Protein AF-A0A7W1SMH4-F1 (afdb_monomer)

Sequence (285 aa):
MFSKISRYRNIPDVAVRDAKGRVLASKSLRLLPEVAGTFLHRVEEVDRLDHLAFKYYEQPRDWWRIADANPDYLSPQALLGHEPRSTLLLPLVWDGSMPPWSELEGATPPWSELLEALRRALGVEGALLGPPEQPEASVEVVQGRPLFTLLPTLRGELDDSVRTQEVMPALGGALAAEGVSFTIPVRAGEVRRKEVRPEKVDAVTWRITALETRRIYTFRHFPGEALLQVYESAFRYHWILKVIYNTQMTSAAALQVQIQERGFATRQPTEVRRIGKPVVMPPRT

Solvent-accessible surface area (backbone atoms only — not comparable to full-atom values): 16744 Å² total; per-residue (Å²): 135,72,52,98,86,37,93,62,53,88,50,56,76,40,79,45,71,47,100,84,70,48,75,42,83,41,69,53,87,81,80,77,63,91,51,74,58,70,49,73,45,65,35,47,90,86,60,44,60,42,58,51,17,28,75,70,63,76,33,43,85,50,28,61,52,42,41,46,35,38,71,93,45,94,45,70,47,54,70,55,38,66,44,55,66,41,39,37,41,31,41,35,42,41,63,70,79,69,60,96,85,56,84,53,92,82,66,66,78,68,53,67,60,52,40,52,51,46,51,69,36,74,40,37,80,38,59,42,77,27,57,97,88,39,82,65,66,51,78,43,80,44,77,52,64,75,73,54,73,46,63,50,73,57,55,75,64,56,65,87,90,45,58,59,46,70,68,43,71,69,56,47,51,57,37,39,75,74,71,50,73,70,75,55,86,45,75,94,90,48,83,56,77,59,80,55,47,42,33,54,76,56,98,46,33,35,34,34,69,37,79,89,80,68,40,28,41,35,38,38,54,42,89,90,72,58,39,32,37,33,20,50,24,40,55,30,38,37,43,38,36,38,37,32,31,27,61,85,65,38,50,73,66,61,52,50,50,60,44,39,78,71,71,37,46,68,54,85,66,47,72,62,61,42,56,65,42,73,44,42,35,52,69,84,125

Foldseek 3Di:
DDDPPDPQPPFDWDFDQDPVRDTDTDTDDDDQDAFDFPDWDFAAQPDDLLVVCCVAQVGSNCSVLLVSNCVVDPDSCQLNLNALKWKKKWKWKDFPPDDPPPPDPPDDDVVVVLQVVQVPDWFWPGKDWADPVPPFWDKDKAFDDFLDKDALVCVVQDDPVDQWDFRDPVNQVVCVVSVNHQWDDDPPDDGDRPGFIWGDPDNFWTWTQRSVVRWIWIWGQDPVPSITTITTITIMTIIIMMIIGRNVTDDPVRSQVSCVVSVIDIDDMDMDTSRRPIGGDGHND

Mean predicted aligned error: 11.87 Å

Nearest PDB structures (foldseek):
  6y8j-assembly1_A-3  TM=2.431E-01  e=7.410E-01  Acinetobacter baumannii
  6zgp-assembly1_C  TM=2.549E-01  e=9.259E-01  Acinetobacter baumannii
  7szf-assembly1_C-3  TM=2.255E-01  e=2.019E+00  Microseira wollei

pLDDT: mean 82.14, std 12.3, range [39.53, 96.31]

Structure (mmCIF, N/CA/C/O backbone):
data_AF-A0A7W1SMH4-F1
#
_entry.id   AF-A0A7W1SMH4-F1
#
loop_
_atom_site.group_PDB
_atom_site.id
_atom_site.type_symbol
_atom_site.label_atom_id
_atom_site.label_alt_id
_atom_site.label_comp_id
_atom_site.label_asym_id
_atom_site.label_entity_id
_atom_site.label_seq_id
_atom_site.pdbx_PDB_ins_code
_atom_site.Cartn_x
_atom_site.Cartn_y
_atom_site.Cartn_z
_atom_site.occupancy
_atom_site.B_iso_or_equiv
_atom_site.auth_seq_id
_atom_site.auth_comp_id
_atom_site.auth_asym_id
_atom_site.auth_atom_id
_atom_site.pdbx_PDB_model_num
ATOM 1 N N . MET A 1 1 ? -18.906 -1.252 45.630 1.00 78.19 1 MET A N 1
ATOM 2 C CA . MET A 1 1 ? -20.266 -1.386 45.057 1.00 78.19 1 MET A CA 1
ATOM 3 C C . MET A 1 1 ? -20.305 -0.635 43.728 1.00 78.19 1 MET A C 1
ATOM 5 O O . MET A 1 1 ? -19.743 0.452 43.667 1.00 78.19 1 MET A O 1
ATOM 9 N N . PHE A 1 2 ? -20.877 -1.207 42.664 1.00 84.62 2 PHE A N 1
ATOM 10 C CA . PHE A 1 2 ? -20.935 -0.555 41.345 1.00 84.62 2 PHE A CA 1
ATOM 11 C C . PHE A 1 2 ? -22.015 0.537 41.292 1.00 84.62 2 PHE A C 1
ATOM 13 O O . PHE A 1 2 ? -23.035 0.438 41.972 1.00 84.62 2 PHE A O 1
ATOM 20 N N . SER A 1 3 ? -21.804 1.576 40.476 1.00 86.62 3 SER A N 1
ATOM 21 C CA . SER A 1 3 ? -22.788 2.650 40.289 1.00 86.62 3 SER A CA 1
ATOM 22 C C . SER A 1 3 ? -24.050 2.156 39.572 1.00 86.62 3 SER A C 1
ATOM 24 O O . SER A 1 3 ? -24.036 1.133 38.883 1.00 86.62 3 SER A O 1
ATOM 26 N N . LYS A 1 4 ? -25.149 2.919 39.685 1.00 86.25 4 LYS A N 1
ATOM 27 C CA . LYS A 1 4 ? -26.437 2.578 39.055 1.00 86.25 4 LYS A CA 1
ATOM 28 C C . LYS A 1 4 ? -26.353 2.392 37.532 1.00 86.25 4 LYS A C 1
ATOM 30 O O . LYS A 1 4 ? -27.119 1.601 36.992 1.00 86.25 4 LYS A O 1
ATOM 35 N N . ILE A 1 5 ? -25.420 3.093 36.898 1.00 85.56 5 ILE A N 1
ATOM 36 C CA . ILE A 1 5 ? -25.166 3.127 35.450 1.00 85.56 5 ILE A CA 1
ATOM 37 C C . ILE A 1 5 ? -24.037 2.176 35.019 1.00 85.56 5 ILE A C 1
ATOM 39 O O . ILE A 1 5 ? -23.643 2.148 33.860 1.00 85.56 5 ILE A O 1
ATOM 43 N N . SER A 1 6 ? -23.440 1.434 35.954 1.00 87.81 6 SER A N 1
ATOM 44 C CA . SER A 1 6 ? -22.313 0.565 35.635 1.00 87.81 6 SER A CA 1
ATOM 45 C C . SER A 1 6 ? -22.763 -0.661 34.852 1.00 87.81 6 SER A C 1
ATOM 47 O O . SER A 1 6 ? -23.667 -1.384 35.274 1.00 87.81 6 SER A O 1
ATOM 49 N N . ARG A 1 7 ? -22.011 -0.993 33.802 1.00 88.69 7 ARG A N 1
ATOM 50 C CA . ARG A 1 7 ? -22.163 -2.244 33.050 1.00 88.69 7 ARG A CA 1
ATOM 51 C C . ARG A 1 7 ? -22.037 -3.519 33.907 1.00 88.69 7 ARG A C 1
ATOM 53 O O . ARG A 1 7 ? -22.489 -4.580 33.493 1.00 88.69 7 ARG A O 1
ATOM 60 N N . TYR A 1 8 ? -21.433 -3.439 35.095 1.00 90.56 8 TYR A N 1
ATOM 61 C CA . TYR A 1 8 ? -21.252 -4.577 36.009 1.00 90.56 8 TYR A CA 1
ATOM 62 C C . TYR A 1 8 ? -22.308 -4.658 37.115 1.00 90.56 8 TYR A C 1
ATOM 64 O O . TYR A 1 8 ? -22.252 -5.558 37.953 1.00 90.56 8 TYR A O 1
ATOM 72 N N . ARG A 1 9 ? -23.268 -3.726 37.151 1.00 89.31 9 ARG A N 1
ATOM 73 C CA . ARG A 1 9 ? -24.235 -3.621 38.249 1.00 89.31 9 ARG A CA 1
ATOM 74 C C . ARG A 1 9 ? -25.053 -4.896 38.447 1.00 89.31 9 ARG A C 1
ATOM 76 O O . ARG A 1 9 ? -25.193 -5.342 39.579 1.00 89.31 9 ARG A O 1
ATOM 83 N N . ASN A 1 10 ? -25.559 -5.464 37.355 1.00 88.56 10 ASN A N 1
ATOM 84 C CA . ASN A 1 10 ? -26.456 -6.623 37.379 1.00 88.56 10 ASN A CA 1
ATOM 85 C C . ASN A 1 10 ? -25.710 -7.955 37.208 1.00 88.56 10 ASN A C 1
ATOM 87 O O . ASN A 1 10 ? -26.335 -8.982 36.970 1.00 88.56 10 ASN A O 1
ATOM 91 N N . ILE A 1 11 ? -24.376 -7.945 37.289 1.00 92.38 11 ILE A N 1
ATOM 92 C CA . ILE A 1 11 ? -23.576 -9.157 37.121 1.00 92.38 11 ILE A CA 1
ATOM 93 C C . ILE A 1 11 ? -23.448 -9.867 38.474 1.00 92.38 11 ILE A C 1
ATOM 95 O O . ILE A 1 11 ? -23.091 -9.203 39.456 1.00 92.38 11 ILE A O 1
ATOM 99 N N . PRO A 1 12 ? -23.718 -11.185 38.549 1.00 91.25 12 PRO A N 1
ATOM 100 C CA . PRO A 1 12 ? -23.613 -11.938 39.793 1.00 91.25 12 PRO A CA 1
ATOM 101 C C . PRO A 1 12 ? -22.197 -11.906 40.370 1.00 91.25 12 PRO A C 1
ATOM 103 O O . PRO A 1 12 ? -21.209 -12.006 39.631 1.00 91.25 12 PRO A O 1
ATOM 106 N N . ASP A 1 13 ? -22.110 -11.783 41.693 1.00 92.19 13 ASP A N 1
ATOM 107 C CA . ASP A 1 13 ? -20.866 -11.991 42.432 1.00 92.19 13 ASP A CA 1
ATOM 108 C C . ASP A 1 13 ? -20.562 -13.492 42.535 1.00 92.19 13 ASP A C 1
ATOM 110 O O . ASP A 1 13 ? -21.459 -14.312 42.720 1.00 92.19 13 ASP A O 1
ATOM 114 N N . VAL A 1 14 ? -19.286 -13.846 42.419 1.00 93.81 14 VAL A N 1
ATOM 115 C CA . VAL A 1 14 ? -18.760 -15.206 42.544 1.00 93.81 14 VAL A CA 1
ATOM 116 C C . VAL A 1 14 ? -17.647 -15.189 43.576 1.00 93.81 14 VAL A C 1
ATOM 118 O O . VAL A 1 14 ? -16.754 -14.341 43.542 1.00 93.81 14 VAL A O 1
ATOM 121 N N . ALA A 1 15 ? -17.698 -16.143 44.497 1.00 92.62 15 ALA A N 1
ATOM 122 C CA . ALA A 1 15 ? -16.651 -16.374 45.474 1.00 92.62 15 ALA A CA 1
ATOM 123 C C . ALA A 1 15 ? -15.645 -17.381 44.903 1.00 92.62 15 ALA A C 1
ATOM 125 O O . ALA A 1 15 ? -15.972 -18.554 44.728 1.00 92.62 15 ALA A O 1
ATOM 126 N N . VAL A 1 16 ? -14.425 -16.931 44.609 1.00 90.44 16 VAL A N 1
ATOM 127 C CA . VAL A 1 16 ? -13.352 -17.789 44.085 1.00 90.44 16 VAL A CA 1
ATOM 128 C C . VAL A 1 16 ? -12.313 -18.006 45.179 1.00 90.44 16 VAL A C 1
ATOM 130 O O . VAL A 1 16 ? -11.869 -17.047 45.814 1.00 90.44 16 VAL A O 1
ATOM 133 N N . ARG A 1 17 ? -11.923 -19.264 45.419 1.00 94.12 17 ARG A N 1
ATOM 134 C CA . ARG A 1 17 ? -10.783 -19.579 46.292 1.00 94.12 17 ARG A CA 1
ATOM 135 C C . ARG A 1 17 ? -9.483 -19.402 45.521 1.00 94.12 17 ARG A C 1
ATOM 137 O O . ARG A 1 17 ? -9.330 -19.961 44.440 1.00 94.12 17 ARG A O 1
ATOM 144 N N . ASP A 1 18 ? -8.551 -18.646 46.087 1.00 89.50 18 ASP A N 1
ATOM 145 C CA . ASP A 1 18 ? -7.191 -18.564 45.564 1.00 89.50 18 ASP A CA 1
ATOM 146 C C . ASP A 1 18 ? -6.355 -19.797 45.958 1.00 89.50 18 ASP A C 1
ATOM 148 O O . ASP A 1 18 ? -6.757 -20.617 46.787 1.00 89.50 18 ASP A O 1
ATOM 152 N N . ALA A 1 19 ? -5.148 -19.909 45.397 1.00 90.81 19 ALA A N 1
ATOM 153 C CA . ALA A 1 19 ? -4.214 -20.996 45.704 1.00 90.81 19 ALA A CA 1
ATOM 154 C C . ALA A 1 19 ? -3.758 -21.042 47.181 1.00 90.81 19 ALA A C 1
ATOM 156 O O . ALA A 1 19 ? -3.184 -22.035 47.616 1.00 90.81 19 ALA A O 1
ATOM 157 N N . LYS A 1 20 ? -4.005 -19.980 47.960 1.00 93.88 20 LYS A N 1
ATOM 158 C CA . LYS A 1 20 ? -3.697 -19.873 49.395 1.00 93.88 20 LYS A CA 1
ATOM 159 C C . LYS A 1 20 ? -4.936 -20.112 50.273 1.00 93.88 20 LYS A C 1
ATOM 161 O O . LYS A 1 20 ? -4.882 -19.881 51.478 1.00 93.88 20 LYS A O 1
ATOM 166 N N . GLY A 1 21 ? -6.056 -20.549 49.688 1.00 92.81 21 GLY A N 1
ATOM 167 C CA . GLY A 1 21 ? -7.307 -20.838 50.388 1.00 92.81 21 GLY A CA 1
ATOM 168 C C . GLY A 1 21 ? -8.144 -19.611 50.767 1.00 92.81 21 GLY A C 1
ATOM 169 O O . GLY A 1 21 ? -9.185 -19.778 51.407 1.00 92.81 21 GLY A O 1
ATOM 170 N N . ARG A 1 22 ? -7.745 -18.395 50.369 1.00 93.19 22 ARG A N 1
ATOM 171 C CA . ARG A 1 22 ? -8.513 -17.164 50.613 1.00 93.19 22 ARG A CA 1
ATOM 172 C C . ARG A 1 22 ? -9.698 -17.100 49.658 1.00 93.19 22 ARG A C 1
ATOM 174 O O . ARG A 1 22 ? -9.554 -17.384 48.473 1.00 93.19 22 ARG A O 1
ATOM 181 N N . VAL A 1 23 ? -10.858 -16.691 50.163 1.00 93.94 23 VAL A N 1
ATOM 182 C CA . VAL A 1 23 ? -12.057 -16.471 49.346 1.00 93.94 23 VAL A CA 1
ATOM 183 C C . VAL A 1 23 ? -12.086 -15.013 48.899 1.00 93.94 23 VAL A C 1
ATOM 185 O O . VAL A 1 23 ? -12.148 -14.111 49.731 1.00 93.94 23 VAL A O 1
ATOM 188 N N . LEU A 1 24 ? -12.034 -14.783 47.589 1.00 91.50 24 LEU A N 1
ATOM 189 C CA . LEU A 1 24 ? -12.136 -13.458 46.985 1.00 91.50 24 LEU A CA 1
ATOM 190 C C . LEU A 1 24 ? -13.495 -13.316 46.300 1.00 91.50 24 LEU A C 1
ATOM 192 O O . LEU A 1 24 ? -13.882 -14.158 45.488 1.00 91.50 24 LEU A O 1
ATOM 196 N N . ALA A 1 25 ? -14.214 -12.241 46.622 1.00 89.25 25 ALA A N 1
ATOM 197 C CA . ALA A 1 25 ? -15.413 -11.857 45.891 1.00 89.25 25 ALA A CA 1
ATOM 198 C C . ALA A 1 25 ? -15.003 -11.206 44.563 1.00 89.25 25 ALA A C 1
ATOM 200 O O . ALA A 1 25 ? -14.294 -10.199 44.550 1.00 89.25 25 ALA A O 1
ATOM 201 N N . SER A 1 26 ? -15.448 -11.786 43.454 1.00 88.94 26 SER A N 1
ATOM 202 C CA . SER A 1 26 ? -15.256 -11.266 42.100 1.00 88.94 26 SER A CA 1
ATOM 203 C C . SER A 1 26 ? -16.594 -11.205 41.366 1.00 88.94 26 SER A C 1
ATOM 205 O O . SER A 1 26 ? -17.585 -11.763 41.827 1.00 88.94 26 SER A O 1
ATOM 207 N N . LYS A 1 27 ? -16.647 -10.541 40.212 1.00 89.38 27 LYS A N 1
ATOM 208 C CA . LYS A 1 27 ? -17.813 -10.592 39.320 1.00 89.38 27 LYS A CA 1
ATOM 209 C C . LYS A 1 27 ? -17.671 -11.739 38.327 1.00 89.38 27 LYS A C 1
ATOM 211 O O . LYS A 1 27 ? -16.569 -12.037 37.872 1.00 89.38 27 LYS A O 1
ATOM 216 N N . SER A 1 28 ? -18.801 -12.341 37.963 1.00 90.81 28 SER A N 1
ATOM 217 C CA . SER A 1 28 ? -18.870 -13.284 36.841 1.00 90.81 28 SER A CA 1
ATOM 218 C C . SER A 1 28 ? -18.416 -12.632 35.529 1.00 90.81 28 SER A C 1
ATOM 220 O O . SER A 1 28 ? -18.469 -11.407 35.378 1.00 90.81 28 SER A O 1
ATOM 222 N N . LEU A 1 29 ? -18.016 -13.451 34.553 1.00 88.75 29 LEU A N 1
ATOM 223 C CA . LEU A 1 29 ? -17.760 -12.973 33.195 1.00 88.75 29 LEU A CA 1
ATOM 224 C C . LEU A 1 29 ? -19.049 -12.381 32.600 1.00 88.75 29 LEU A C 1
ATOM 226 O O . LEU A 1 29 ? -20.114 -12.995 32.663 1.00 88.75 29 LEU A O 1
ATOM 230 N N . ARG A 1 30 ? -18.951 -11.182 32.020 1.00 88.25 30 ARG A N 1
ATOM 231 C CA . ARG A 1 30 ? -20.048 -10.554 31.273 1.00 88.25 30 ARG A CA 1
ATOM 232 C C . ARG A 1 30 ? -20.095 -11.154 29.872 1.00 88.25 30 ARG A C 1
ATOM 234 O O . ARG A 1 30 ? -19.124 -11.013 29.137 1.00 88.25 30 ARG A O 1
ATOM 241 N N . LEU A 1 31 ? -21.222 -11.745 29.492 1.00 86.75 31 LEU A N 1
ATOM 242 C CA . LEU A 1 31 ? -21.495 -12.053 28.088 1.00 86.75 31 LEU A CA 1
ATOM 243 C C . LEU A 1 31 ? -21.884 -10.762 27.358 1.00 86.75 31 LEU A C 1
ATOM 245 O O . LEU A 1 31 ? -22.613 -9.933 27.913 1.00 86.75 31 LEU A O 1
ATOM 249 N N . LEU A 1 32 ? -21.362 -10.573 26.147 1.00 85.19 32 LEU A N 1
ATOM 250 C CA . LEU A 1 32 ? -21.715 -9.424 25.317 1.00 85.19 32 LEU A CA 1
ATOM 251 C C . LEU A 1 32 ? -23.159 -9.594 24.824 1.00 85.19 32 LEU A C 1
ATOM 253 O O . LEU A 1 32 ? -23.493 -10.666 24.319 1.00 85.19 32 LEU A O 1
ATOM 257 N N . PRO A 1 33 ? -24.031 -8.589 25.003 1.00 82.62 33 PRO A N 1
ATOM 258 C CA . PRO A 1 33 ? -25.380 -8.650 24.461 1.00 82.62 33 PRO A CA 1
ATOM 259 C C . PRO A 1 33 ? -25.342 -8.525 22.934 1.00 82.62 33 PRO A C 1
ATOM 261 O O . PRO A 1 33 ? -24.524 -7.782 22.396 1.00 82.62 33 PRO A O 1
ATOM 264 N N . GLU A 1 34 ? -26.268 -9.182 22.236 1.00 81.06 34 GLU A N 1
ATOM 265 C CA . GLU A 1 34 ? -26.556 -8.825 20.846 1.00 81.06 34 GLU A CA 1
ATOM 266 C C . GLU A 1 34 ? -27.279 -7.479 20.838 1.00 81.06 34 GLU A C 1
ATOM 268 O O . GLU A 1 34 ? -28.378 -7.343 21.383 1.00 81.06 34 GLU A O 1
ATOM 273 N N . VAL A 1 35 ? -26.646 -6.458 20.262 1.00 80.62 35 VAL A N 1
ATOM 274 C CA . VAL A 1 35 ? -27.228 -5.119 20.184 1.00 80.62 35 VAL A CA 1
ATOM 275 C C . VAL A 1 35 ? -27.492 -4.773 18.729 1.00 80.62 35 VAL A C 1
ATOM 277 O O . VAL A 1 35 ? -26.562 -4.592 17.946 1.00 80.62 35 VAL A O 1
ATOM 280 N N . ALA A 1 36 ? -28.769 -4.646 18.369 1.00 74.25 36 ALA A N 1
ATOM 281 C CA . ALA A 1 36 ? -29.156 -4.114 17.072 1.00 74.25 36 ALA A CA 1
ATOM 282 C C . ALA A 1 36 ? -28.745 -2.635 16.982 1.00 74.25 36 ALA A C 1
ATOM 284 O O . ALA A 1 36 ? -29.193 -1.792 17.766 1.00 74.25 36 ALA A O 1
ATOM 285 N N . GLY A 1 37 ? -27.871 -2.324 16.028 1.00 74.00 37 GLY A N 1
ATOM 286 C CA . GLY A 1 37 ? -27.487 -0.956 15.710 1.00 74.00 37 GLY A CA 1
ATOM 287 C C . GLY A 1 37 ? -28.669 -0.116 15.249 1.00 74.00 37 GLY A C 1
ATOM 288 O O . GLY A 1 37 ? -29.497 -0.584 14.475 1.00 74.00 37 GLY A O 1
ATOM 289 N N . THR A 1 38 ? -28.740 1.136 15.697 1.00 78.69 38 THR A N 1
ATOM 290 C CA . THR A 1 38 ? -29.775 2.082 15.251 1.00 78.69 38 THR A CA 1
ATOM 291 C C . THR A 1 38 ? -29.298 2.907 14.061 1.00 78.69 38 THR A C 1
ATOM 293 O O . THR A 1 38 ? -30.071 3.169 13.146 1.00 78.69 38 THR A O 1
ATOM 296 N N . PHE A 1 39 ? -28.023 3.305 14.055 1.00 89.94 39 PHE A N 1
ATOM 297 C CA . PHE A 1 39 ? -27.395 4.030 12.949 1.00 89.94 39 PHE A CA 1
ATOM 298 C C . PHE A 1 39 ? -25.870 3.838 12.958 1.00 89.94 39 PHE A C 1
ATOM 300 O O . PHE A 1 39 ? -25.308 3.257 13.890 1.00 89.94 39 PHE A O 1
ATOM 307 N N . LEU A 1 40 ? -25.197 4.322 11.911 1.00 92.38 40 LEU A N 1
ATOM 308 C CA . LEU A 1 40 ? -23.743 4.253 11.761 1.00 92.38 40 LEU A CA 1
ATOM 309 C C . LEU A 1 40 ? -23.118 5.636 11.976 1.00 92.38 40 LEU A C 1
ATOM 311 O O . LEU A 1 40 ? -23.503 6.599 11.314 1.00 92.38 40 LEU A O 1
ATOM 315 N N . HIS A 1 41 ? -22.129 5.727 12.865 1.00 92.62 41 HIS A N 1
ATOM 316 C CA . HIS A 1 41 ? -21.268 6.904 13.013 1.00 92.62 41 HIS A CA 1
ATOM 317 C C . HIS A 1 41 ? -19.971 6.689 12.236 1.00 92.62 41 HIS A C 1
ATOM 319 O O . HIS A 1 41 ? -19.348 5.635 12.354 1.00 92.62 41 HIS A O 1
ATOM 325 N N . ARG A 1 42 ? -19.548 7.673 11.441 1.00 92.25 42 ARG A N 1
ATOM 326 C CA . ARG A 1 42 ? -18.258 7.629 10.744 1.00 92.25 42 ARG A CA 1
ATOM 327 C C . ARG A 1 42 ? -17.179 8.190 11.667 1.00 92.25 42 ARG A C 1
ATOM 329 O O . ARG A 1 42 ? -17.267 9.346 12.050 1.00 92.25 42 ARG A O 1
ATOM 336 N N . VAL A 1 43 ? -16.176 7.372 11.984 1.00 90.06 43 VAL A N 1
ATOM 337 C CA . VAL A 1 43 ? -15.087 7.752 12.898 1.00 90.06 43 VAL A CA 1
ATOM 338 C C . VAL A 1 43 ? -14.236 8.866 12.295 1.00 90.06 43 VAL A C 1
ATOM 340 O O . VAL A 1 43 ? -13.758 8.738 11.168 1.00 90.06 43 VAL A O 1
ATOM 343 N N . GLU A 1 44 ? -14.005 9.922 13.058 1.00 87.31 44 GLU A N 1
ATOM 344 C CA . GLU A 1 44 ? -13.122 11.041 12.733 1.00 87.31 44 GLU A CA 1
ATOM 345 C C . GLU A 1 44 ? -11.834 10.991 13.567 1.00 87.31 44 GLU A C 1
ATOM 347 O O . GLU A 1 44 ? -11.757 10.307 14.584 1.00 87.31 44 GLU A O 1
ATOM 352 N N . GLU A 1 45 ? -10.793 11.715 13.146 1.00 79.62 45 GLU A N 1
ATOM 353 C CA . GLU A 1 45 ? -9.483 11.696 13.821 1.00 79.62 45 GLU A CA 1
ATOM 354 C C . GLU A 1 45 ? -9.536 12.217 15.267 1.00 79.62 45 GLU A C 1
ATOM 356 O O . GLU A 1 45 ? -8.778 11.770 16.125 1.00 79.62 45 GLU A O 1
ATOM 361 N N . VAL A 1 46 ? -10.452 13.148 15.539 1.00 85.88 46 VAL A N 1
ATOM 362 C CA . VAL A 1 46 ? -10.642 13.771 16.857 1.00 85.88 46 VAL A CA 1
ATOM 363 C C . VAL A 1 46 ? -11.651 13.026 17.734 1.00 85.88 46 VAL A C 1
ATOM 365 O O . VAL A 1 46 ? -11.940 13.467 18.853 1.00 85.88 46 VAL A O 1
ATOM 368 N N . ASP A 1 47 ? -12.204 11.913 17.246 1.00 91.19 47 ASP A N 1
ATOM 369 C CA . ASP A 1 47 ? -13.200 11.166 17.995 1.00 91.19 47 ASP A CA 1
ATOM 370 C C . ASP A 1 47 ? -12.583 10.492 19.213 1.00 91.19 47 ASP A C 1
ATOM 372 O O . ASP A 1 47 ? -11.562 9.810 19.164 1.00 91.19 47 ASP A O 1
ATOM 376 N N . ARG A 1 48 ? -13.286 10.626 20.333 1.00 92.62 48 ARG A N 1
ATOM 377 C CA . ARG A 1 48 ? -13.026 9.851 21.538 1.00 92.62 48 ARG A CA 1
ATOM 378 C C . ARG A 1 48 ? -14.309 9.175 21.973 1.00 92.62 48 ARG A C 1
ATOM 380 O O . ARG A 1 48 ? -15.392 9.741 21.865 1.00 92.62 48 ARG A O 1
ATOM 387 N N . LEU A 1 49 ? -14.195 7.961 22.495 1.00 93.62 49 LEU A N 1
ATOM 388 C CA . LEU A 1 49 ? -15.351 7.147 22.863 1.00 93.62 49 LEU A CA 1
ATOM 389 C C . LEU A 1 49 ? -16.220 7.790 23.955 1.00 93.62 49 LEU A C 1
ATOM 391 O O . LEU A 1 49 ? -17.441 7.674 23.909 1.00 93.62 49 LEU A O 1
ATOM 395 N N . ASP A 1 50 ? -15.607 8.492 24.907 1.00 94.94 50 ASP A N 1
ATOM 396 C CA . ASP A 1 50 ? -16.296 9.285 25.930 1.00 94.94 50 ASP A CA 1
ATOM 397 C C . ASP A 1 50 ? -17.042 10.484 25.322 1.00 94.94 50 ASP A C 1
ATOM 399 O O . ASP A 1 50 ? -18.190 10.738 25.685 1.00 94.94 50 ASP A O 1
ATOM 403 N N . HIS A 1 51 ? -16.437 11.180 24.356 1.00 95.88 51 HIS A N 1
ATOM 404 C CA . HIS A 1 51 ? -17.089 12.269 23.621 1.00 95.88 51 HIS A CA 1
ATOM 405 C C . HIS A 1 51 ? -18.251 11.771 22.761 1.00 95.88 51 HIS A C 1
ATOM 407 O O . HIS A 1 51 ? -19.319 12.375 22.777 1.00 95.88 51 HIS A O 1
ATOM 413 N N . LEU A 1 52 ? -18.081 10.650 22.055 1.00 94.88 52 LEU A N 1
ATOM 414 C CA . LEU A 1 52 ? -19.153 10.028 21.280 1.00 94.88 52 LEU A CA 1
ATOM 415 C C . LEU A 1 52 ? -20.298 9.585 22.194 1.00 94.88 52 LEU A C 1
ATOM 417 O O . LEU A 1 52 ? -21.461 9.864 21.914 1.00 94.88 52 LEU A O 1
ATOM 421 N N . ALA A 1 53 ? -19.987 8.959 23.328 1.00 95.31 53 ALA A N 1
ATOM 422 C CA . ALA A 1 53 ? -20.999 8.576 24.303 1.00 95.31 53 ALA A CA 1
ATOM 423 C C . ALA A 1 53 ? -21.745 9.788 24.873 1.00 95.31 53 ALA A C 1
ATOM 425 O O . ALA A 1 53 ? -22.963 9.747 25.019 1.00 95.31 53 ALA A O 1
ATOM 426 N N . PHE A 1 54 ? -21.047 10.892 25.142 1.00 96.31 54 PHE A N 1
ATOM 427 C CA . PHE A 1 54 ? -21.700 12.130 25.550 1.00 96.31 54 PHE A CA 1
ATOM 428 C C . PHE A 1 54 ? -22.569 12.721 24.433 1.00 96.31 54 PHE A C 1
ATOM 430 O O . PHE A 1 54 ? -23.716 13.074 24.681 1.00 96.31 54 PHE A O 1
ATOM 437 N N . LYS A 1 55 ? -22.072 12.757 23.193 1.00 95.44 55 LYS A N 1
ATOM 438 C CA . LYS A 1 55 ? -22.800 13.269 22.024 1.00 95.44 55 LYS A CA 1
ATOM 439 C C . LYS A 1 55 ? -24.111 12.519 21.774 1.00 95.44 55 LYS A C 1
ATOM 441 O O . LYS A 1 55 ? -25.102 13.146 21.421 1.00 95.44 55 LYS A O 1
ATOM 446 N N . TYR A 1 56 ? -24.116 11.196 21.942 1.00 94.81 56 TYR A N 1
ATOM 447 C CA . TYR A 1 56 ? -25.256 10.353 21.566 1.00 94.81 56 TYR A CA 1
ATOM 448 C C . TYR A 1 56 ? -26.120 9.878 22.742 1.00 94.81 56 TYR A C 1
ATOM 450 O O . TYR A 1 56 ? -27.303 9.598 22.552 1.00 94.81 56 TYR A O 1
ATOM 458 N N . TYR A 1 57 ? -25.569 9.805 23.955 1.00 93.88 57 TYR A N 1
ATOM 459 C CA . TYR A 1 57 ? -26.284 9.331 25.149 1.00 93.88 57 TYR A CA 1
ATOM 460 C C . TYR A 1 57 ? -26.361 10.371 26.268 1.00 93.88 57 TYR A C 1
ATOM 462 O O . TYR A 1 57 ? -26.934 10.074 27.314 1.00 93.88 57 TYR A O 1
ATOM 470 N N . GLU A 1 58 ? -25.770 11.559 26.081 1.00 95.25 58 GLU A N 1
ATOM 471 C CA . GLU A 1 58 ? -25.600 12.595 27.116 1.00 95.25 58 GLU A CA 1
ATOM 472 C C . GLU A 1 58 ? -24.834 12.091 28.351 1.00 95.25 58 GLU A C 1
ATOM 474 O O . GLU A 1 58 ? -24.861 12.703 29.418 1.00 95.25 58 GLU A O 1
ATOM 479 N N . GLN A 1 59 ? -24.116 10.970 28.209 1.00 94.81 59 GLN A N 1
ATOM 480 C CA . GLN A 1 59 ? -23.400 10.327 29.299 1.00 94.81 59 GLN A CA 1
ATOM 481 C C . GLN A 1 59 ? -22.047 9.775 28.826 1.00 94.81 59 GLN A C 1
ATOM 483 O O . GLN A 1 59 ? -22.000 8.727 28.179 1.00 94.81 59 GLN A O 1
ATOM 488 N N . PRO A 1 60 ? -20.908 10.395 29.196 1.00 94.81 60 PRO A N 1
ATOM 489 C CA . PRO A 1 60 ? -19.596 9.972 28.701 1.00 94.81 60 PRO A CA 1
ATOM 490 C C . PRO A 1 60 ? -19.188 8.585 29.207 1.00 94.81 60 PRO A C 1
ATOM 492 O O . PRO A 1 60 ? -18.382 7.900 28.586 1.00 94.81 60 PRO A O 1
ATOM 495 N N . ARG A 1 61 ? -19.746 8.140 30.341 1.00 93.25 61 ARG A N 1
ATOM 496 C CA . ARG A 1 61 ? -19.463 6.819 30.924 1.00 93.25 61 ARG A CA 1
ATOM 497 C C . ARG A 1 61 ? -20.170 5.669 30.208 1.00 93.25 61 ARG A C 1
ATOM 499 O O . ARG A 1 61 ? -19.850 4.527 30.519 1.00 93.25 61 ARG A O 1
ATOM 506 N N . ASP A 1 62 ? -21.057 5.953 29.256 1.00 93.88 62 ASP A N 1
ATOM 507 C CA . ASP A 1 62 ? -21.814 4.947 28.499 1.00 93.88 62 ASP A CA 1
ATOM 508 C C . ASP A 1 62 ? -21.122 4.533 27.194 1.00 93.88 62 ASP A C 1
ATOM 510 O O . ASP A 1 62 ? -21.697 3.849 26.350 1.00 93.88 62 ASP A O 1
ATOM 514 N N . TRP A 1 63 ? -19.841 4.874 27.047 1.00 94.06 63 TRP A N 1
ATOM 515 C CA . TRP A 1 63 ? -19.023 4.479 25.903 1.00 94.06 63 TRP A CA 1
ATOM 516 C C . TRP A 1 63 ? -18.928 2.964 25.700 1.00 94.06 63 TRP A C 1
ATOM 518 O O . TRP A 1 63 ? -18.776 2.497 24.573 1.00 94.06 63 TRP A O 1
ATOM 528 N N . TRP A 1 64 ? -19.065 2.176 26.772 1.00 92.25 64 TRP A N 1
ATOM 529 C CA . TRP A 1 64 ? -19.076 0.714 26.696 1.00 92.25 64 TRP A CA 1
ATOM 530 C C . TRP A 1 64 ? -20.257 0.183 25.877 1.00 92.25 64 TRP A C 1
ATOM 532 O O . TRP A 1 64 ? -20.139 -0.899 25.322 1.00 92.25 64 TRP A O 1
ATOM 542 N N . ARG A 1 65 ? -21.357 0.941 25.737 1.00 92.06 65 ARG A N 1
ATOM 543 C CA . ARG A 1 65 ? -22.477 0.571 24.855 1.00 92.06 65 ARG A CA 1
ATOM 544 C C . ARG A 1 65 ? -22.038 0.539 23.394 1.00 92.06 65 ARG A C 1
ATOM 546 O O . ARG A 1 65 ? -22.415 -0.369 22.665 1.00 92.06 65 ARG A O 1
ATOM 553 N N . ILE A 1 66 ? -21.214 1.509 22.988 1.00 93.12 66 ILE A N 1
ATOM 554 C CA . ILE A 1 66 ? -20.633 1.567 21.640 1.00 93.12 66 ILE A CA 1
ATOM 555 C C . ILE A 1 66 ? -19.734 0.347 21.429 1.00 93.12 66 ILE A C 1
ATOM 557 O O . ILE A 1 66 ? -19.835 -0.314 20.405 1.00 93.12 66 ILE A O 1
ATOM 561 N N . ALA A 1 67 ? -18.900 0.006 22.415 1.00 91.94 67 ALA A N 1
ATOM 562 C CA . ALA A 1 67 ? -18.036 -1.167 22.318 1.00 91.94 67 ALA A CA 1
ATOM 563 C C . ALA A 1 67 ? -18.824 -2.483 22.233 1.00 91.94 67 ALA A C 1
ATOM 565 O O . ALA A 1 67 ? -18.551 -3.296 21.357 1.00 91.94 67 ALA A O 1
ATOM 566 N N . ASP A 1 68 ? -19.838 -2.663 23.080 1.00 90.88 68 ASP A N 1
ATOM 567 C CA . ASP A 1 68 ? -20.663 -3.874 23.089 1.00 90.88 68 ASP A CA 1
ATOM 568 C C . ASP A 1 68 ? -21.452 -4.058 21.780 1.00 90.88 68 ASP A C 1
ATOM 570 O O . ASP A 1 68 ? -21.653 -5.185 21.344 1.00 90.88 68 ASP A O 1
ATOM 574 N N . ALA A 1 69 ? -21.861 -2.965 21.125 1.00 92.38 69 ALA A N 1
ATOM 575 C CA . ALA A 1 69 ? -22.541 -3.006 19.829 1.00 92.38 69 ALA A CA 1
ATOM 576 C C . ALA A 1 69 ? -21.611 -3.312 18.640 1.00 92.38 69 ALA A C 1
ATOM 578 O O . ALA A 1 69 ? -22.085 -3.486 17.520 1.00 92.38 69 ALA A O 1
ATOM 579 N N . ASN A 1 70 ? -20.295 -3.356 18.859 1.00 91.56 70 ASN A N 1
ATOM 580 C CA . ASN A 1 70 ? -19.298 -3.617 17.824 1.00 91.56 70 ASN A CA 1
ATOM 581 C C . ASN A 1 70 ? -18.337 -4.737 18.284 1.00 91.56 70 ASN A C 1
ATOM 583 O O . ASN A 1 70 ? -17.143 -4.482 18.470 1.00 91.56 70 ASN A O 1
ATOM 587 N N . PRO A 1 71 ? -18.836 -5.974 18.482 1.00 88.38 71 PRO A N 1
ATOM 588 C CA . PRO A 1 71 ? -18.073 -7.072 19.082 1.00 88.38 71 PRO A CA 1
ATOM 589 C C . PRO A 1 71 ? -16.914 -7.582 18.212 1.00 88.38 71 PRO A C 1
ATOM 591 O O . PRO A 1 71 ? -16.002 -8.217 18.736 1.00 88.38 71 PRO A O 1
ATOM 594 N N . ASP A 1 72 ? -16.905 -7.264 16.913 1.00 84.75 72 ASP A N 1
ATOM 595 C CA . ASP A 1 72 ? -15.806 -7.600 15.994 1.00 84.75 72 ASP A CA 1
ATOM 596 C C . ASP A 1 72 ? -14.466 -6.956 16.398 1.00 84.75 72 ASP A C 1
ATOM 598 O O . ASP A 1 72 ? -13.404 -7.340 15.904 1.00 84.75 72 ASP A O 1
ATOM 602 N N . TYR A 1 73 ? -14.496 -5.966 17.298 1.00 84.50 73 TYR A N 1
ATOM 603 C CA . TYR A 1 73 ? -13.313 -5.265 17.777 1.00 84.50 73 TYR A CA 1
ATOM 604 C C . TYR A 1 73 ? -12.935 -5.716 19.183 1.00 84.50 73 TYR A C 1
ATOM 606 O O . TYR A 1 73 ? -13.678 -5.552 20.146 1.00 84.50 73 TYR A O 1
ATOM 614 N N . LEU A 1 74 ? -11.709 -6.225 19.306 1.00 79.44 74 LEU A N 1
ATOM 615 C CA . LEU A 1 74 ? -11.167 -6.744 20.562 1.00 79.44 74 LEU A CA 1
ATOM 616 C C . LEU A 1 74 ? -10.861 -5.651 21.597 1.00 79.44 74 LEU A C 1
ATOM 618 O O . LEU A 1 74 ? -10.761 -5.948 22.787 1.00 79.44 74 LEU A O 1
ATOM 622 N N . SER A 1 75 ? -10.690 -4.396 21.165 1.00 84.88 75 SER A N 1
ATOM 623 C CA . SER A 1 75 ? -10.412 -3.272 22.059 1.00 84.88 75 SER A CA 1
ATOM 624 C C . SER A 1 75 ? -11.246 -2.032 21.712 1.00 84.88 75 SER A C 1
ATOM 626 O O . SER A 1 75 ? -11.540 -1.782 20.542 1.00 84.88 75 SER A O 1
ATOM 628 N N . PRO A 1 76 ? -11.595 -1.193 22.704 1.00 87.94 76 PRO A N 1
ATOM 629 C CA . PRO A 1 76 ? -12.269 0.073 22.438 1.00 87.94 76 PRO A CA 1
ATOM 630 C C . PRO A 1 76 ? -11.408 1.039 21.609 1.00 87.94 76 PRO A C 1
ATOM 632 O O . PRO A 1 76 ? -11.939 1.779 20.788 1.00 87.94 76 PRO A O 1
ATOM 635 N N . GLN A 1 77 ? -10.077 1.021 21.760 1.00 85.00 77 GLN A N 1
ATOM 636 C CA . GLN A 1 77 ? -9.190 1.846 20.930 1.00 85.00 77 GLN A CA 1
ATOM 637 C C . GLN A 1 77 ? -9.236 1.439 19.450 1.00 85.00 77 GLN A C 1
ATOM 639 O O . GLN A 1 77 ? -9.155 2.305 18.576 1.00 85.00 77 GLN A O 1
ATOM 644 N N . ALA A 1 78 ? -9.452 0.150 19.162 1.00 83.38 78 ALA A N 1
ATOM 645 C CA . ALA A 1 78 ? -9.652 -0.350 17.804 1.00 83.38 78 ALA A CA 1
ATOM 646 C C . ALA A 1 78 ? -10.880 0.249 17.118 1.00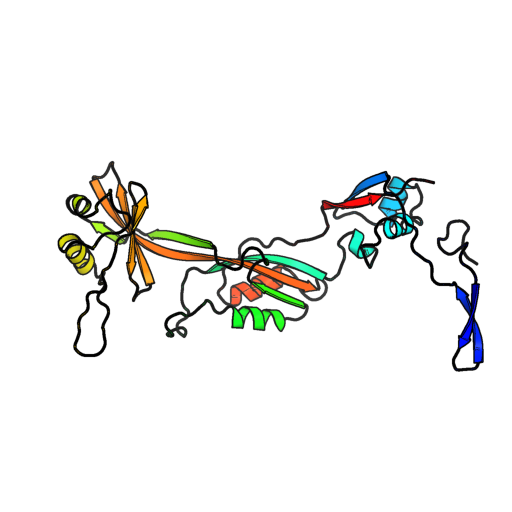 83.38 78 ALA A C 1
ATOM 648 O O . ALA A 1 78 ? -10.897 0.357 15.893 1.00 83.38 78 ALA A O 1
ATOM 649 N N . LEU A 1 79 ? -11.896 0.677 17.875 1.00 87.12 79 LEU A N 1
ATOM 650 C CA . LEU A 1 79 ? -13.064 1.366 17.315 1.00 87.12 79 LEU A CA 1
ATOM 651 C C . LEU A 1 79 ? -12.690 2.710 16.705 1.00 87.12 79 LEU A C 1
ATOM 653 O O . LEU A 1 79 ? -13.214 3.063 15.656 1.00 87.12 79 LEU A O 1
ATOM 657 N N . LEU A 1 80 ? -11.749 3.415 17.328 1.00 86.50 80 LEU A N 1
ATOM 658 C CA . LEU A 1 80 ? -11.301 4.739 16.905 1.00 86.50 80 LEU A CA 1
ATOM 659 C C . LEU A 1 80 ? -10.122 4.687 15.920 1.00 86.50 80 LEU A C 1
ATOM 661 O O . LEU A 1 80 ? -9.693 5.708 15.397 1.00 86.50 80 LEU A O 1
ATOM 665 N N . GLY A 1 81 ? -9.567 3.498 15.667 1.00 78.38 81 GLY A N 1
ATOM 666 C CA . GLY A 1 81 ? -8.350 3.353 14.869 1.00 78.38 81 GLY A CA 1
ATOM 667 C C . GLY A 1 81 ? -7.080 3.820 15.586 1.00 78.38 81 GLY A C 1
ATOM 668 O O . GLY A 1 81 ? -6.076 4.049 14.920 1.00 78.38 81 GLY A O 1
ATOM 669 N N . HIS A 1 82 ? -7.108 3.939 16.918 1.00 77.38 82 HIS A N 1
ATOM 670 C CA . HIS A 1 82 ? -5.942 4.264 17.751 1.00 77.38 82 HIS A CA 1
ATOM 671 C C . HIS A 1 82 ? -5.199 3.007 18.224 1.00 77.38 82 HIS A C 1
ATOM 673 O O . HIS A 1 82 ? -4.723 2.941 19.360 1.00 77.38 82 HIS A O 1
ATOM 679 N N . GLU A 1 83 ? -5.135 1.972 17.391 1.00 77.38 83 GLU A N 1
ATOM 680 C CA . GLU A 1 83 ? -4.281 0.831 17.701 1.00 77.38 83 GLU A CA 1
ATOM 681 C C . GLU A 1 83 ? -2.820 1.214 17.448 1.00 77.38 83 GLU A C 1
ATOM 683 O O . GLU A 1 83 ? -2.529 1.910 16.474 1.00 77.38 83 GLU A O 1
ATOM 688 N N . PRO A 1 84 ? -1.877 0.744 18.287 1.00 81.88 84 PRO A N 1
ATOM 689 C CA . PRO A 1 84 ? -0.456 0.894 17.994 1.00 81.88 84 PRO A CA 1
ATOM 690 C C . PRO A 1 84 ? -0.124 0.312 16.618 1.00 81.88 84 PRO A C 1
ATOM 692 O O . PRO A 1 84 ? 0.716 0.843 15.902 1.00 81.88 84 PRO A O 1
ATOM 695 N N . ARG A 1 85 ? -0.838 -0.743 16.222 1.00 85.00 85 ARG A N 1
ATOM 696 C CA . ARG A 1 85 ? -0.703 -1.427 14.944 1.00 85.00 85 ARG A CA 1
ATOM 697 C C . ARG A 1 85 ? -1.361 -0.638 13.808 1.00 85.00 85 ARG A C 1
ATOM 699 O O . ARG A 1 85 ? -2.573 -0.445 13.804 1.00 85.00 85 ARG A O 1
ATOM 706 N N . SER A 1 86 ? -0.574 -0.261 12.806 1.00 87.31 86 SER A N 1
ATOM 707 C CA . SER A 1 86 ? -1.033 0.393 11.578 1.00 87.31 86 SER A CA 1
ATOM 708 C C . SER A 1 86 ? -0.575 -0.375 10.338 1.00 87.31 86 SER A C 1
ATOM 710 O O . SER A 1 86 ? 0.391 -1.141 10.372 1.00 87.31 86 SER A O 1
ATOM 712 N N . THR A 1 87 ? -1.300 -0.201 9.231 1.00 89.62 87 THR A N 1
ATOM 713 C CA . THR A 1 87 ? -0.945 -0.766 7.924 1.00 89.62 87 THR A CA 1
ATOM 714 C C . THR A 1 87 ? -0.590 0.361 6.966 1.00 89.62 87 THR A C 1
ATOM 716 O O . THR A 1 87 ? -1.416 1.218 6.665 1.00 89.62 87 THR A O 1
ATOM 719 N N . LEU A 1 88 ? 0.625 0.323 6.439 1.00 91.00 88 LEU A N 1
ATOM 720 C CA . LEU A 1 88 ? 1.140 1.239 5.437 1.00 91.00 88 LEU A CA 1
ATOM 721 C C . LEU A 1 88 ? 1.089 0.588 4.060 1.00 91.00 88 LEU A C 1
ATOM 723 O O . LEU A 1 88 ? 1.596 -0.520 3.885 1.00 91.00 88 LEU A O 1
ATOM 727 N N . LEU A 1 89 ? 0.515 1.282 3.084 1.00 91.19 89 LEU A N 1
ATOM 728 C CA . LEU A 1 89 ? 0.609 0.930 1.672 1.00 91.19 89 LEU A CA 1
ATOM 729 C C . LEU A 1 89 ? 1.554 1.921 0.995 1.00 91.19 89 LEU A C 1
ATOM 731 O O . LEU A 1 89 ? 1.252 3.110 0.894 1.00 91.19 89 LEU A O 1
ATOM 735 N N . LEU A 1 90 ? 2.708 1.437 0.544 1.00 90.56 90 LEU A N 1
ATOM 736 C CA . LEU A 1 90 ? 3.706 2.235 -0.162 1.00 90.56 90 LEU A CA 1
ATOM 737 C C . LEU A 1 90 ? 3.766 1.814 -1.628 1.00 90.56 90 LEU A C 1
ATOM 739 O O . LEU A 1 90 ? 4.208 0.699 -1.910 1.00 90.56 90 LEU A O 1
ATOM 743 N N . PRO A 1 91 ? 3.391 2.685 -2.576 1.00 90.12 91 PRO A N 1
ATOM 744 C CA . PRO A 1 91 ? 3.685 2.436 -3.974 1.00 90.12 91 PRO A CA 1
ATOM 745 C C . PRO A 1 91 ? 5.196 2.556 -4.195 1.0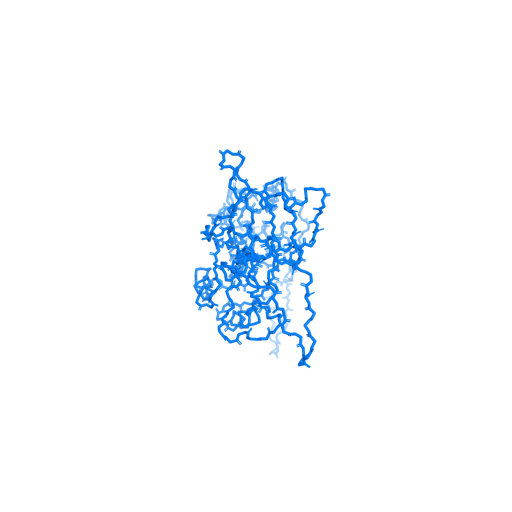0 90.12 91 PRO A C 1
ATOM 747 O O . PRO A 1 91 ? 5.787 3.618 -3.972 1.00 90.12 91 PRO A O 1
ATOM 750 N N . LEU A 1 92 ? 5.812 1.457 -4.612 1.00 88.75 92 LEU A N 1
ATOM 751 C CA . LEU A 1 92 ? 7.218 1.361 -4.963 1.00 88.75 92 LEU A CA 1
ATOM 752 C C . LEU A 1 92 ? 7.374 1.482 -6.469 1.00 88.75 92 LEU A C 1
ATOM 754 O O . LEU A 1 92 ? 6.605 0.899 -7.231 1.00 88.75 92 LEU A O 1
ATOM 758 N N . VAL A 1 93 ? 8.397 2.218 -6.876 1.00 83.69 93 VAL A N 1
ATOM 759 C CA . VAL A 1 93 ? 8.798 2.391 -8.262 1.00 83.69 93 VAL A CA 1
ATOM 760 C C . VAL A 1 93 ? 10.227 1.887 -8.395 1.00 83.69 93 VAL A C 1
ATOM 762 O O . VAL A 1 93 ? 11.120 2.338 -7.679 1.00 83.69 93 VAL A O 1
ATOM 765 N N . TRP A 1 94 ? 10.438 0.966 -9.327 1.00 79.12 94 TRP A N 1
ATOM 766 C CA . TRP A 1 94 ? 11.764 0.502 -9.715 1.00 79.12 94 TRP A CA 1
ATOM 767 C C . TRP A 1 94 ? 11.935 0.696 -11.219 1.00 79.12 94 TRP A C 1
ATOM 769 O O . TRP A 1 94 ? 11.086 0.279 -11.999 1.00 79.12 94 TRP A O 1
ATOM 779 N N . ASP A 1 95 ? 12.996 1.372 -11.634 1.00 72.19 95 ASP A N 1
ATOM 780 C CA . ASP A 1 95 ? 13.247 1.793 -13.020 1.00 72.19 95 ASP A CA 1
ATOM 781 C C . ASP A 1 95 ? 14.045 0.769 -13.842 1.00 72.19 95 ASP A C 1
ATOM 783 O O . ASP A 1 95 ? 14.509 1.070 -14.942 1.00 72.19 95 ASP A O 1
ATOM 787 N N . GLY A 1 96 ? 14.221 -0.442 -13.310 1.00 63.22 96 GLY A N 1
ATOM 788 C CA . GLY A 1 96 ? 14.996 -1.481 -13.972 1.00 63.22 96 GLY A CA 1
ATOM 789 C C . GLY A 1 96 ? 16.507 -1.272 -13.886 1.00 63.22 96 GLY A C 1
ATOM 790 O O . GLY A 1 96 ? 17.239 -2.089 -14.447 1.00 63.22 96 GLY A O 1
ATOM 791 N N . SER A 1 97 ? 16.986 -0.224 -13.196 1.00 60.91 97 SER A N 1
ATOM 792 C CA . SER A 1 97 ? 18.411 -0.056 -12.923 1.00 60.91 97 SER A CA 1
ATOM 793 C C . SER A 1 97 ? 18.865 -1.176 -11.984 1.00 60.91 97 SER A C 1
ATOM 795 O O . SER A 1 97 ? 18.561 -1.246 -10.792 1.00 60.91 97 SER A O 1
ATOM 797 N N . MET A 1 98 ? 19.519 -2.149 -12.601 1.00 56.56 98 MET A N 1
ATOM 798 C CA . MET A 1 98 ? 20.131 -3.289 -11.950 1.00 56.56 98 MET A CA 1
ATOM 799 C C . MET A 1 98 ? 21.356 -2.777 -11.184 1.00 56.56 98 MET A C 1
ATOM 801 O O . MET A 1 98 ? 22.213 -2.128 -11.793 1.00 56.56 98 MET A O 1
ATOM 805 N N . PRO A 1 99 ? 21.455 -2.992 -9.862 1.00 51.78 99 PRO A N 1
ATOM 806 C CA . PRO A 1 99 ? 22.684 -2.669 -9.164 1.00 51.78 99 PRO A CA 1
ATOM 807 C C . PRO A 1 99 ? 23.838 -3.519 -9.735 1.00 51.78 99 PRO A C 1
ATOM 809 O O . PRO A 1 99 ? 23.604 -4.634 -10.201 1.00 51.78 99 PRO A O 1
ATOM 812 N N . PRO A 1 100 ? 25.091 -3.030 -9.697 1.00 43.97 100 PRO A N 1
ATOM 813 C CA . PRO A 1 100 ? 26.225 -3.638 -10.406 1.00 43.97 100 PRO A CA 1
ATOM 814 C C . PRO A 1 100 ? 26.530 -5.105 -10.051 1.00 43.97 100 PRO A C 1
ATOM 816 O O . PRO A 1 100 ? 27.312 -5.746 -10.736 1.00 43.97 100 PRO A O 1
ATOM 819 N N . TRP A 1 101 ? 25.926 -5.648 -8.995 1.00 44.94 101 TRP A N 1
ATOM 820 C CA . TRP A 1 101 ? 26.099 -7.025 -8.537 1.00 44.94 101 TRP A CA 1
ATOM 821 C C . TRP A 1 101 ? 25.050 -8.019 -9.078 1.00 44.94 101 TRP A C 1
ATOM 823 O O . TRP A 1 101 ? 25.115 -9.202 -8.751 1.00 44.94 101 TRP A O 1
ATOM 833 N N . SER A 1 102 ? 24.082 -7.595 -9.899 1.00 48.19 102 SER A N 1
ATOM 834 C CA . SER A 1 102 ? 22.990 -8.453 -10.393 1.00 48.19 102 SER A CA 1
ATOM 835 C C . SER A 1 102 ? 23.249 -9.072 -11.780 1.00 48.19 102 SER A C 1
ATOM 837 O O . SER A 1 102 ? 22.345 -9.147 -12.613 1.00 48.19 102 SER A O 1
ATOM 839 N N . GLU A 1 103 ? 24.471 -9.542 -12.037 1.00 49.47 103 GLU A N 1
ATOM 840 C CA . GLU A 1 103 ? 24.892 -10.161 -13.313 1.00 49.47 103 GLU A CA 1
ATOM 841 C C . GLU A 1 103 ? 24.187 -11.497 -13.644 1.00 49.47 103 GLU A C 1
ATOM 843 O O . GLU A 1 103 ? 24.431 -12.101 -14.687 1.00 49.47 103 GLU A O 1
ATOM 848 N N . LEU A 1 104 ? 23.282 -11.974 -12.785 1.00 45.81 104 LEU A N 1
ATOM 849 C CA . LEU A 1 104 ? 22.502 -13.187 -13.014 1.00 45.81 104 LEU A CA 1
ATOM 850 C C . LEU A 1 104 ? 21.294 -12.900 -13.924 1.00 45.81 104 LEU A C 1
ATOM 852 O O . LEU A 1 104 ? 20.405 -12.106 -13.596 1.00 45.81 104 LEU A O 1
ATOM 856 N N . GLU A 1 105 ? 21.243 -13.587 -15.069 1.00 39.53 105 GLU A N 1
ATOM 857 C CA . GLU A 1 105 ? 20.091 -13.596 -15.974 1.00 39.53 105 GLU A CA 1
ATOM 858 C C . GLU A 1 105 ? 18.793 -13.873 -15.199 1.00 39.53 105 GLU A C 1
ATOM 860 O O . GLU A 1 105 ? 18.611 -14.928 -14.601 1.00 39.53 105 GLU A O 1
ATOM 865 N N . GLY A 1 106 ? 17.873 -12.905 -15.215 1.00 49.03 106 GLY A N 1
ATOM 866 C CA . GLY A 1 106 ? 16.567 -13.039 -14.554 1.00 49.03 106 GLY A CA 1
ATOM 867 C C . GLY A 1 106 ? 16.465 -12.398 -13.171 1.00 49.03 106 GLY A C 1
ATOM 868 O O . GLY A 1 106 ? 15.449 -12.597 -12.513 1.00 49.03 106 GLY A O 1
ATOM 869 N N . ALA A 1 107 ? 17.457 -11.606 -12.749 1.00 49.47 107 ALA A N 1
ATOM 870 C CA . ALA A 1 107 ? 17.430 -10.910 -11.467 1.00 49.47 107 ALA A CA 1
ATOM 871 C C . ALA A 1 107 ? 16.136 -10.094 -11.273 1.00 49.47 107 ALA A C 1
ATOM 873 O O . ALA A 1 107 ? 15.889 -9.077 -11.925 1.00 49.47 107 ALA A O 1
ATOM 874 N N . THR A 1 108 ? 15.293 -10.590 -10.371 1.00 58.47 108 THR A N 1
ATOM 875 C CA . THR A 1 108 ? 14.234 -9.829 -9.719 1.00 58.47 108 THR A CA 1
ATOM 876 C C . THR A 1 108 ? 14.856 -8.653 -8.964 1.00 58.47 108 THR A C 1
ATOM 878 O O . THR A 1 108 ? 15.993 -8.773 -8.500 1.00 58.47 108 THR A O 1
ATOM 881 N N . PRO A 1 109 ? 14.122 -7.544 -8.764 1.00 66.94 109 PRO A N 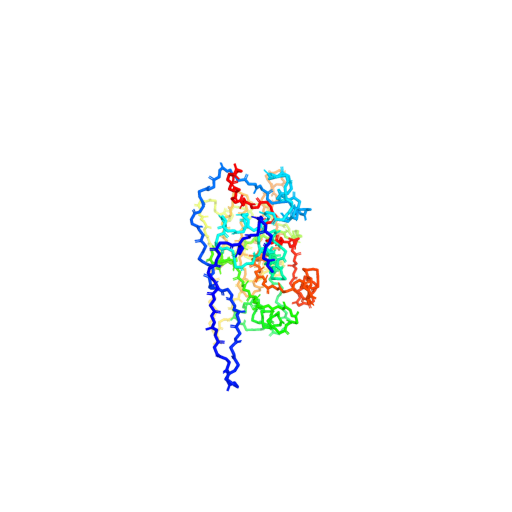1
ATOM 882 C CA . PRO A 1 109 ? 14.542 -6.512 -7.819 1.00 66.94 109 PRO A CA 1
ATOM 883 C C . PRO A 1 109 ? 14.874 -7.155 -6.463 1.00 66.94 109 PRO A C 1
ATOM 885 O O . PRO A 1 109 ? 14.329 -8.228 -6.168 1.00 66.94 109 PRO A O 1
ATOM 888 N N . PRO A 1 110 ? 15.720 -6.536 -5.619 1.00 76.75 110 PRO A N 1
ATOM 889 C CA . PRO A 1 110 ? 16.161 -7.119 -4.350 1.00 76.75 110 PRO A CA 1
ATOM 890 C C . PRO A 1 110 ? 15.069 -7.086 -3.269 1.00 76.75 110 PRO A C 1
ATOM 892 O O . PRO A 1 110 ? 15.255 -6.610 -2.152 1.00 76.75 110 PRO A O 1
ATOM 895 N N . TRP A 1 111 ? 13.885 -7.598 -3.607 1.00 79.25 111 TRP A N 1
ATOM 896 C CA . TRP A 1 111 ? 12.713 -7.681 -2.754 1.00 79.25 111 TRP A CA 1
ATOM 897 C C . TRP A 1 111 ? 12.986 -8.516 -1.520 1.00 79.25 111 TRP A C 1
ATOM 899 O O . TRP A 1 111 ? 12.545 -8.147 -0.440 1.00 79.25 111 TRP A O 1
ATOM 909 N N . SER A 1 112 ? 13.714 -9.622 -1.664 1.00 81.81 112 SER A N 1
ATOM 910 C CA . SER A 1 112 ? 14.097 -10.469 -0.536 1.00 81.81 112 SER A CA 1
ATOM 911 C C . SER A 1 112 ? 14.894 -9.672 0.494 1.00 81.81 112 SER A C 1
ATOM 913 O O . SER A 1 112 ? 14.548 -9.694 1.670 1.00 81.81 112 SER A O 1
ATOM 915 N N . GLU A 1 113 ? 15.891 -8.905 0.056 1.00 84.75 113 GLU A N 1
ATOM 916 C CA . GLU A 1 113 ? 16.710 -8.065 0.932 1.00 84.75 113 GLU A CA 1
ATOM 917 C C . GLU A 1 113 ? 15.901 -6.931 1.563 1.00 84.75 113 GLU A C 1
ATOM 919 O O . GLU A 1 113 ? 16.013 -6.695 2.767 1.00 84.75 113 GLU A O 1
ATOM 924 N N . LEU A 1 114 ? 15.045 -6.260 0.783 1.00 88.62 114 LEU A N 1
ATOM 925 C CA . LEU A 1 114 ? 14.155 -5.220 1.295 1.00 88.62 114 LEU A CA 1
ATOM 926 C C . LEU A 1 114 ? 13.201 -5.775 2.359 1.00 88.62 114 LEU A C 1
ATOM 928 O O . LEU A 1 114 ? 13.082 -5.206 3.443 1.00 88.62 114 LEU A O 1
ATOM 932 N N . LEU A 1 115 ? 12.517 -6.880 2.059 1.00 90.81 115 LEU A N 1
ATOM 933 C CA . LEU A 1 115 ? 11.541 -7.498 2.952 1.00 90.81 115 LEU A CA 1
ATOM 934 C C . LEU A 1 115 ? 12.213 -8.034 4.216 1.00 90.81 115 LEU A C 1
ATOM 936 O O . LEU A 1 115 ? 11.681 -7.832 5.304 1.00 90.81 115 LEU A O 1
ATOM 940 N N . GLU A 1 116 ? 13.381 -8.666 4.100 1.00 90.44 116 GLU A N 1
ATOM 941 C CA . GLU A 1 116 ? 14.167 -9.114 5.253 1.00 90.44 116 GLU A CA 1
ATOM 942 C C . GLU A 1 116 ? 14.625 -7.941 6.118 1.00 90.44 116 GLU A C 1
ATOM 944 O O . GLU A 1 116 ? 14.492 -7.984 7.341 1.00 90.44 116 GLU A O 1
ATOM 949 N N . ALA A 1 117 ? 15.114 -6.865 5.503 1.00 91.12 117 ALA A N 1
ATOM 950 C CA . ALA A 1 117 ? 15.523 -5.677 6.236 1.00 91.12 117 ALA A CA 1
ATOM 951 C C . ALA A 1 117 ? 14.349 -5.030 6.981 1.00 91.12 117 ALA A C 1
ATOM 953 O O . ALA A 1 117 ? 14.483 -4.705 8.159 1.00 91.12 117 ALA A O 1
ATOM 954 N N . LEU A 1 118 ? 13.191 -4.896 6.328 1.00 93.50 118 LEU A N 1
ATOM 955 C CA . LEU A 1 118 ? 11.985 -4.365 6.960 1.00 93.50 118 LEU A CA 1
ATOM 956 C C . LEU A 1 118 ? 11.499 -5.271 8.092 1.00 93.50 118 LEU A C 1
ATOM 958 O O . LEU A 1 118 ? 11.180 -4.768 9.158 1.00 93.50 118 LEU A O 1
ATOM 962 N N . ARG A 1 119 ? 11.498 -6.597 7.915 1.00 92.50 119 ARG A N 1
ATOM 963 C CA . ARG A 1 119 ? 11.111 -7.554 8.971 1.00 92.50 119 ARG A CA 1
ATOM 964 C C . ARG A 1 119 ? 12.034 -7.522 10.189 1.00 92.50 119 ARG A C 1
ATOM 966 O O . ARG A 1 119 ? 11.605 -7.893 11.275 1.00 92.50 119 ARG A O 1
ATOM 973 N N . ARG A 1 120 ? 13.289 -7.098 10.019 1.00 94.06 120 ARG A N 1
ATOM 974 C CA . ARG A 1 120 ? 14.249 -6.904 11.120 1.00 94.06 120 ARG A CA 1
ATOM 975 C C . ARG A 1 120 ? 14.182 -5.508 11.738 1.00 94.06 120 ARG A C 1
ATOM 977 O O . ARG A 1 120 ? 14.787 -5.294 12.787 1.00 94.06 120 ARG A O 1
ATOM 984 N N . ALA A 1 121 ? 13.491 -4.561 11.106 1.00 93.81 121 ALA A N 1
ATOM 985 C CA . ALA A 1 121 ? 13.371 -3.207 11.622 1.00 93.81 121 ALA A CA 1
ATOM 986 C C . ALA A 1 121 ? 12.498 -3.182 12.884 1.00 93.81 121 ALA A C 1
ATOM 988 O O . ALA A 1 121 ? 11.451 -3.827 12.968 1.00 93.81 121 ALA A O 1
ATOM 989 N N . LEU A 1 122 ? 12.927 -2.401 13.877 1.00 92.25 122 LEU A N 1
ATOM 990 C CA . LEU A 1 122 ? 12.202 -2.264 15.134 1.00 92.25 122 LEU A CA 1
ATOM 991 C C . LEU A 1 122 ? 10.793 -1.713 14.877 1.00 92.25 122 LEU A C 1
ATOM 993 O O . LEU A 1 122 ? 10.621 -0.699 14.200 1.00 92.25 122 LEU A O 1
ATOM 997 N N . GLY A 1 123 ? 9.786 -2.377 15.441 1.00 90.44 123 GLY A N 1
ATOM 998 C CA . GLY A 1 123 ? 8.394 -1.969 15.292 1.00 90.44 123 GLY A CA 1
ATOM 999 C C . GLY A 1 123 ? 7.723 -2.439 14.006 1.00 90.44 123 GLY A C 1
ATOM 1000 O O . GLY A 1 123 ? 6.539 -2.180 13.854 1.00 90.44 123 GLY A O 1
ATOM 1001 N N . VAL A 1 124 ? 8.403 -3.135 13.093 1.00 94.06 124 VAL A N 1
ATOM 1002 C CA . VAL A 1 124 ? 7.738 -3.777 11.950 1.00 94.06 124 VAL A CA 1
ATOM 1003 C C . VAL A 1 124 ? 7.288 -5.177 12.353 1.00 94.06 124 VAL A C 1
ATOM 1005 O O . VAL A 1 124 ? 8.078 -5.996 12.806 1.00 94.06 124 VAL A O 1
ATOM 1008 N N . GLU A 1 125 ? 6.002 -5.462 12.177 1.00 91.50 125 GLU A N 1
ATOM 1009 C CA . GLU A 1 125 ? 5.403 -6.765 12.490 1.00 91.50 125 GLU A CA 1
ATOM 1010 C C . GLU A 1 125 ? 5.235 -7.639 11.243 1.00 91.50 125 GLU A C 1
ATOM 1012 O O . GLU A 1 125 ? 5.116 -8.859 11.334 1.00 91.50 125 GLU A O 1
ATOM 1017 N N . GLY A 1 126 ? 5.201 -7.023 10.060 1.00 90.75 126 GLY A N 1
ATOM 1018 C CA . GLY A 1 126 ? 5.116 -7.739 8.797 1.00 90.75 126 GLY A CA 1
ATOM 1019 C C . GLY A 1 126 ? 5.370 -6.833 7.601 1.00 90.75 126 GLY A C 1
ATOM 1020 O O . GLY A 1 126 ? 5.019 -5.658 7.609 1.00 90.75 126 GLY A O 1
ATOM 1021 N N . ALA A 1 127 ? 5.955 -7.398 6.550 1.00 91.69 127 ALA A N 1
ATOM 1022 C CA . ALA A 1 127 ? 6.151 -6.735 5.267 1.00 91.69 127 ALA A CA 1
ATOM 1023 C C . ALA A 1 127 ? 5.861 -7.733 4.141 1.00 91.69 127 ALA A C 1
ATOM 1025 O O . ALA A 1 127 ? 6.363 -8.866 4.167 1.00 91.69 127 ALA A O 1
ATOM 1026 N N . LEU A 1 128 ? 5.020 -7.317 3.194 1.00 89.94 128 LEU A N 1
ATOM 1027 C CA . LEU A 1 128 ? 4.535 -8.121 2.075 1.00 89.94 128 LEU A CA 1
ATOM 1028 C C . LEU A 1 128 ? 4.485 -7.262 0.808 1.00 89.94 128 LEU A C 1
ATOM 1030 O O . LEU A 1 128 ? 4.041 -6.115 0.851 1.00 89.94 128 LEU A O 1
ATOM 1034 N N . LEU A 1 129 ? 4.928 -7.824 -0.313 1.00 86.06 129 LEU A N 1
ATOM 1035 C CA . LEU A 1 129 ? 4.830 -7.193 -1.625 1.00 86.06 129 LEU A CA 1
ATOM 1036 C C . LEU A 1 129 ? 3.479 -7.559 -2.257 1.00 86.06 129 LEU A C 1
ATOM 1038 O O . LEU A 1 129 ? 3.138 -8.735 -2.334 1.00 86.06 129 LEU A O 1
ATOM 1042 N N . GLY A 1 130 ? 2.738 -6.548 -2.693 1.00 73.12 130 GLY A N 1
ATOM 1043 C CA . GLY A 1 130 ? 1.388 -6.649 -3.234 1.00 73.12 130 GLY A CA 1
ATOM 1044 C C . GLY A 1 130 ? 0.308 -6.860 -2.157 1.00 73.12 130 GLY A C 1
ATOM 1045 O O . GLY A 1 130 ? 0.537 -7.532 -1.147 1.00 73.12 130 GLY A O 1
ATOM 1046 N N . PRO A 1 131 ? -0.913 -6.318 -2.320 1.00 62.59 131 PRO A N 1
ATOM 1047 C CA . PRO A 1 131 ? -2.100 -6.974 -1.773 1.00 62.59 131 PRO A CA 1
ATOM 1048 C C . PRO A 1 131 ? -2.245 -8.396 -2.360 1.00 62.59 131 PRO A C 1
ATOM 1050 O O . PRO A 1 131 ? -1.689 -8.666 -3.424 1.00 62.59 131 PRO A O 1
ATOM 1053 N N . PRO A 1 132 ? -3.046 -9.291 -1.742 1.00 52.75 132 PRO A N 1
ATOM 1054 C CA . PRO A 1 132 ? -3.364 -10.604 -2.325 1.00 52.75 132 PRO A CA 1
ATOM 1055 C C . PRO A 1 132 ? -3.870 -10.517 -3.777 1.00 52.75 132 PRO A C 1
ATOM 1057 O O . PRO A 1 132 ? -3.721 -11.453 -4.550 1.00 52.75 132 PRO A O 1
ATOM 1060 N N . GLU A 1 133 ? -4.459 -9.373 -4.129 1.00 48.81 133 GLU A N 1
ATOM 1061 C CA . GLU A 1 133 ? -5.082 -9.073 -5.418 1.00 48.81 133 GLU A CA 1
ATOM 1062 C C . GLU A 1 133 ? -4.124 -8.442 -6.449 1.00 48.81 133 GLU A C 1
ATOM 1064 O O . GLU A 1 133 ? -4.499 -8.298 -7.608 1.00 48.81 133 GLU A O 1
ATOM 1069 N N . GLN A 1 134 ? -2.891 -8.081 -6.069 1.00 61.06 134 GLN A N 1
ATOM 1070 C CA . GLN A 1 134 ? -1.867 -7.584 -7.000 1.00 61.06 134 GLN A CA 1
ATOM 1071 C C . GLN A 1 134 ? -0.546 -8.352 -6.811 1.00 61.06 134 GLN A C 1
ATOM 1073 O O . GLN A 1 134 ? 0.438 -7.791 -6.322 1.00 61.06 134 GLN A O 1
ATOM 1078 N N . PRO A 1 135 ? -0.517 -9.649 -7.172 1.00 55.56 135 PRO A N 1
ATOM 1079 C CA . PRO A 1 135 ? 0.683 -10.474 -7.054 1.00 55.56 135 PRO A CA 1
ATOM 1080 C C . PRO A 1 135 ? 1.774 -10.103 -8.073 1.00 55.56 135 PRO A C 1
ATOM 1082 O O . PRO A 1 135 ? 2.928 -10.480 -7.882 1.00 55.56 135 PRO A O 1
ATOM 1085 N N . GLU A 1 136 ? 1.431 -9.363 -9.134 1.00 64.50 136 GLU A N 1
ATOM 1086 C CA . GLU A 1 136 ? 2.340 -8.993 -10.224 1.00 64.50 136 GLU A CA 1
ATOM 1087 C C . GLU A 1 136 ? 2.536 -7.473 -10.332 1.00 64.50 136 GLU A C 1
ATOM 1089 O O . GLU A 1 136 ? 1.620 -6.682 -10.084 1.00 64.50 136 GLU A O 1
ATOM 1094 N N . ALA A 1 137 ? 3.745 -7.064 -10.730 1.00 68.94 137 ALA A N 1
ATOM 1095 C CA . ALA A 1 137 ? 4.072 -5.666 -10.997 1.00 68.94 137 ALA A CA 1
ATOM 1096 C C . ALA A 1 137 ? 3.170 -5.102 -12.095 1.00 68.94 137 ALA A C 1
ATOM 1098 O O . ALA A 1 137 ? 3.034 -5.725 -13.150 1.00 68.94 137 ALA A O 1
ATOM 1099 N N . SER A 1 138 ? 2.680 -3.871 -11.938 1.00 74.50 138 SER A N 1
ATOM 1100 C CA . SER A 1 138 ? 2.285 -3.125 -13.132 1.00 74.50 138 SER A CA 1
ATOM 1101 C C . SER A 1 138 ? 3.539 -2.569 -13.802 1.00 74.50 138 SER A C 1
ATOM 1103 O O . SER A 1 138 ? 4.389 -1.942 -13.168 1.00 74.50 138 SER A O 1
ATOM 1105 N N . VAL A 1 139 ? 3.685 -2.848 -15.094 1.00 73.94 139 VAL A N 1
ATOM 1106 C CA . VAL A 1 139 ? 4.844 -2.431 -15.884 1.00 73.94 139 VAL A CA 1
ATOM 1107 C C . VAL A 1 139 ? 4.447 -1.236 -16.736 1.00 73.94 139 VAL A C 1
ATOM 1109 O O . VAL A 1 139 ? 3.528 -1.308 -17.547 1.00 73.94 139 VAL A O 1
ATOM 1112 N N . GLU A 1 140 ? 5.155 -0.130 -16.560 1.00 80.69 140 GLU A N 1
ATOM 1113 C CA . GLU A 1 140 ? 5.036 1.069 -17.376 1.00 80.69 140 GLU A CA 1
ATOM 1114 C C . GLU A 1 140 ? 6.314 1.228 -18.202 1.00 80.69 140 GLU A C 1
ATOM 1116 O O . GLU A 1 140 ? 7.419 1.168 -17.670 1.00 80.69 140 GLU A O 1
ATOM 1121 N N . VAL A 1 141 ? 6.185 1.447 -19.509 1.00 75.56 141 VAL A N 1
ATOM 1122 C CA . VAL A 1 141 ? 7.331 1.798 -20.356 1.00 75.56 141 VAL A CA 1
ATOM 1123 C C . VAL A 1 141 ? 7.409 3.313 -20.440 1.00 75.56 141 VAL A C 1
ATOM 1125 O O . VAL A 1 141 ? 6.513 3.948 -20.996 1.00 75.56 141 VAL A O 1
ATOM 1128 N N . VAL A 1 142 ? 8.481 3.887 -19.903 1.00 79.62 142 VAL A N 1
ATOM 1129 C CA . VAL A 1 142 ? 8.683 5.338 -19.880 1.00 79.62 142 VAL A CA 1
ATOM 1130 C C . VAL A 1 142 ? 9.607 5.723 -21.028 1.00 79.62 142 VAL A C 1
ATOM 1132 O O . VAL A 1 142 ? 10.727 5.219 -21.114 1.00 79.62 142 VAL A O 1
ATOM 1135 N N . GLN A 1 143 ? 9.133 6.606 -21.912 1.00 81.00 143 GLN A N 1
ATOM 1136 C CA . GLN A 1 143 ? 9.947 7.178 -22.988 1.00 81.00 143 GLN A CA 1
ATOM 1137 C C . GLN A 1 143 ? 11.001 8.112 -22.380 1.00 81.00 143 GLN A C 1
ATOM 1139 O O . GLN A 1 143 ? 10.659 9.052 -21.662 1.00 81.00 143 GLN A O 1
ATOM 1144 N N . GLY A 1 144 ? 12.277 7.828 -22.637 1.00 78.06 144 GLY A N 1
ATOM 1145 C CA . GLY A 1 144 ? 13.395 8.673 -22.236 1.00 78.06 144 GLY A CA 1
ATOM 1146 C C . GLY A 1 144 ? 13.645 9.815 -23.220 1.00 78.06 144 GLY A C 1
ATOM 1147 O O . GLY A 1 144 ? 12.746 10.280 -23.919 1.00 78.06 144 GLY A O 1
ATOM 1148 N N . ARG A 1 145 ? 14.893 10.283 -23.279 1.00 82.88 145 ARG A N 1
ATOM 1149 C CA . ARG A 1 145 ? 15.323 11.305 -24.242 1.00 82.88 145 ARG A CA 1
ATOM 1150 C C . ARG A 1 145 ? 15.397 10.698 -25.657 1.00 82.88 145 ARG A C 1
ATOM 1152 O O . ARG A 1 145 ? 15.797 9.538 -25.780 1.00 82.88 145 ARG A O 1
ATOM 1159 N N . PRO A 1 146 ? 15.064 11.453 -26.723 1.00 87.69 146 PRO A N 1
ATOM 1160 C CA . PRO A 1 146 ? 15.359 11.020 -28.086 1.00 87.69 146 PRO A CA 1
ATOM 1161 C C . PRO A 1 146 ? 16.869 10.791 -28.246 1.00 87.69 146 PRO A C 1
ATOM 1163 O O . PRO A 1 146 ? 17.670 11.658 -27.891 1.00 87.69 146 PRO A O 1
ATOM 1166 N N . LEU A 1 147 ? 17.240 9.614 -28.751 1.00 87.88 147 LEU A N 1
ATOM 1167 C CA . LEU A 1 147 ? 18.623 9.234 -29.031 1.00 87.88 147 LEU A CA 1
ATOM 1168 C C . LEU A 1 147 ? 19.070 9.810 -30.376 1.00 87.88 147 LEU A C 1
ATOM 1170 O O . LEU A 1 147 ? 20.026 10.575 -30.438 1.00 87.88 147 LEU A O 1
ATOM 1174 N N . PHE A 1 148 ? 18.348 9.458 -31.439 1.00 88.69 148 PHE A N 1
ATOM 1175 C CA . PHE A 1 148 ? 18.635 9.850 -32.815 1.00 88.69 148 PHE A CA 1
ATOM 1176 C C . PHE A 1 148 ? 17.357 9.811 -33.658 1.00 88.69 148 PHE A C 1
ATOM 1178 O O . PHE A 1 148 ? 16.297 9.351 -33.220 1.00 88.69 148 PHE A O 1
ATOM 1185 N N . THR A 1 149 ? 17.458 10.329 -34.879 1.00 90.31 149 THR A N 1
ATOM 1186 C CA . THR A 1 149 ? 16.356 10.364 -35.841 1.00 90.31 149 THR A CA 1
ATOM 1187 C C . THR A 1 149 ? 16.719 9.538 -37.061 1.00 90.31 149 THR A C 1
ATOM 1189 O O . THR A 1 149 ? 17.810 9.676 -37.603 1.00 90.31 149 THR A O 1
ATOM 1192 N N . LEU A 1 150 ? 15.794 8.691 -37.494 1.00 86.75 150 LEU A N 1
ATOM 1193 C CA . LEU A 1 150 ? 15.940 7.866 -38.682 1.00 86.75 150 LEU A CA 1
ATOM 1194 C C . LEU A 1 150 ? 15.276 8.521 -39.895 1.00 86.75 150 LEU A C 1
ATOM 1196 O O . LEU A 1 150 ? 14.339 9.314 -39.766 1.00 86.75 150 LEU A O 1
ATOM 1200 N N . LEU A 1 151 ? 15.768 8.158 -41.083 1.00 85.00 151 LEU A N 1
ATOM 1201 C CA . LEU A 1 151 ? 15.223 8.645 -42.347 1.00 85.00 151 LEU A CA 1
ATOM 1202 C C . LEU A 1 151 ? 13.730 8.286 -42.486 1.00 85.00 151 LEU A C 1
ATOM 1204 O O . LEU A 1 151 ? 13.350 7.157 -42.164 1.00 85.00 151 LEU A O 1
ATOM 1208 N N . PRO A 1 152 ? 12.904 9.190 -43.051 1.00 79.38 152 PRO A N 1
ATOM 1209 C CA . PRO A 1 152 ? 11.474 8.961 -43.278 1.00 79.38 152 PRO A CA 1
ATOM 1210 C C . PRO A 1 152 ? 11.178 7.656 -44.025 1.00 79.38 152 PRO A C 1
ATOM 1212 O O . PRO A 1 152 ? 10.202 6.968 -43.744 1.00 79.38 152 PRO A O 1
ATOM 1215 N N . THR A 1 153 ? 12.040 7.298 -44.979 1.00 84.75 153 THR A N 1
ATOM 1216 C CA . THR A 1 153 ? 11.890 6.114 -45.834 1.00 84.75 153 THR A CA 1
ATOM 1217 C C . THR A 1 153 ? 11.916 4.809 -45.045 1.00 84.75 153 THR A C 1
ATOM 1219 O O . THR A 1 153 ? 11.240 3.858 -45.426 1.00 84.75 153 THR A O 1
ATOM 1222 N N . LEU A 1 154 ? 12.607 4.777 -43.899 1.00 83.25 154 LEU A N 1
ATOM 1223 C CA . LEU A 1 154 ? 12.664 3.608 -43.019 1.00 83.25 154 LEU A CA 1
ATOM 1224 C C . LEU A 1 154 ? 11.332 3.341 -42.304 1.00 83.25 154 LEU A C 1
ATOM 1226 O O . LEU A 1 154 ? 11.137 2.255 -41.769 1.00 83.25 154 LEU A O 1
ATOM 1230 N N . ARG A 1 155 ? 10.377 4.281 -42.327 1.00 80.69 155 ARG A N 1
ATOM 1231 C CA . ARG A 1 155 ? 9.016 4.038 -41.831 1.00 80.69 155 ARG A CA 1
ATOM 1232 C C . ARG A 1 155 ? 8.283 2.973 -42.647 1.00 80.69 155 ARG A C 1
ATOM 1234 O O . ARG A 1 155 ? 7.474 2.247 -42.070 1.00 80.69 155 ARG A O 1
ATOM 1241 N N . GLY A 1 156 ? 8.568 2.883 -43.948 1.00 81.06 156 GLY A N 1
ATOM 1242 C CA . GLY A 1 156 ? 7.990 1.876 -44.842 1.00 81.06 156 GLY A CA 1
ATOM 1243 C C . GLY A 1 156 ? 8.425 0.447 -44.510 1.00 81.06 156 GLY A C 1
ATOM 1244 O O . GLY A 1 156 ? 7.748 -0.496 -44.897 1.00 81.06 156 GLY A O 1
ATOM 1245 N N . GLU A 1 157 ? 9.507 0.293 -43.743 1.00 82.69 157 GLU A N 1
ATOM 1246 C CA . GLU A 1 157 ? 9.984 -0.998 -43.239 1.00 82.69 157 GLU A CA 1
ATOM 1247 C C . GLU A 1 157 ? 9.190 -1.479 -42.014 1.00 82.69 157 GLU A C 1
ATOM 1249 O O . GLU A 1 157 ? 9.372 -2.611 -41.580 1.00 82.69 157 GLU A O 1
ATOM 1254 N N . LEU A 1 158 ? 8.339 -0.631 -41.421 1.00 82.38 158 LEU A N 1
ATOM 1255 C CA . LEU A 1 158 ? 7.474 -0.972 -40.290 1.00 82.38 158 LEU A CA 1
ATOM 1256 C C . LEU A 1 158 ? 6.052 -1.238 -40.810 1.00 82.38 158 LEU A C 1
ATOM 1258 O O . LEU A 1 158 ? 5.338 -0.324 -41.221 1.00 82.38 158 LEU A O 1
ATOM 1262 N N . ASP A 1 159 ? 5.635 -2.493 -40.789 1.00 80.75 159 ASP A N 1
ATOM 1263 C CA . ASP A 1 159 ? 4.318 -2.944 -41.207 1.00 80.75 159 ASP A CA 1
ATOM 1264 C C . ASP A 1 159 ? 3.274 -2.631 -40.124 1.00 80.75 159 ASP A C 1
ATOM 1266 O O . ASP A 1 159 ? 3.319 -3.088 -38.981 1.00 80.75 159 ASP A O 1
ATOM 1270 N N . ASP A 1 160 ? 2.303 -1.807 -40.505 1.00 79.31 160 ASP A N 1
ATOM 1271 C CA . ASP A 1 160 ? 1.210 -1.382 -39.643 1.00 79.31 160 ASP A CA 1
ATOM 1272 C C . ASP A 1 160 ? 0.160 -2.455 -39.375 1.00 79.31 160 ASP A C 1
ATOM 1274 O O . ASP A 1 160 ? -0.637 -2.294 -38.443 1.00 79.31 160 ASP A O 1
ATOM 1278 N N . SER A 1 161 ? 0.125 -3.493 -40.205 1.00 79.81 161 SER A N 1
ATOM 1279 C CA . SER A 1 161 ? -0.894 -4.536 -40.182 1.00 79.81 161 SER A CA 1
ATOM 1280 C C . SER A 1 161 ? -0.569 -5.671 -39.211 1.00 79.81 161 SER A C 1
ATOM 1282 O O . SER A 1 161 ? -1.462 -6.431 -38.834 1.00 79.81 161 SER A O 1
ATOM 1284 N N . VAL A 1 162 ? 0.682 -5.759 -38.752 1.00 77.69 162 VAL A N 1
ATOM 1285 C CA . VAL A 1 162 ? 1.160 -6.836 -37.883 1.00 77.69 162 VAL A CA 1
ATOM 1286 C C . VAL A 1 162 ? 1.548 -6.317 -36.503 1.00 77.69 162 VAL A C 1
ATOM 1288 O O . VAL A 1 162 ? 2.134 -5.250 -36.336 1.00 77.69 162 VAL A O 1
ATOM 1291 N N . ARG A 1 163 ? 1.227 -7.107 -35.472 1.00 75.50 163 ARG A N 1
ATOM 1292 C CA . ARG A 1 163 ? 1.617 -6.793 -34.091 1.00 75.50 163 ARG A CA 1
ATOM 1293 C C . ARG A 1 163 ? 3.120 -6.951 -33.877 1.00 75.50 163 ARG A C 1
ATOM 1295 O O . ARG A 1 163 ? 3.690 -6.216 -33.085 1.00 75.50 163 ARG A O 1
ATOM 1302 N N . THR A 1 164 ? 3.736 -7.906 -34.566 1.00 79.38 164 THR A N 1
ATOM 1303 C CA . THR A 1 164 ? 5.164 -8.222 -34.495 1.00 79.38 164 THR A CA 1
ATOM 1304 C C . THR A 1 164 ? 5.669 -8.564 -35.888 1.00 79.38 164 THR A C 1
ATOM 1306 O O . THR A 1 164 ? 5.008 -9.338 -36.578 1.00 79.38 164 THR A O 1
ATOM 1309 N N . GLN A 1 165 ? 6.838 -8.063 -36.269 1.00 79.31 165 GLN A N 1
ATOM 1310 C CA . GLN A 1 165 ? 7.470 -8.317 -37.573 1.00 79.31 165 GLN A CA 1
ATOM 1311 C C . GLN A 1 165 ? 8.957 -8.615 -37.403 1.00 79.31 165 GLN A C 1
ATOM 1313 O O . GLN A 1 165 ? 9.479 -8.424 -36.318 1.00 79.31 165 GLN A O 1
ATOM 1318 N N . GLU A 1 166 ? 9.671 -9.022 -38.445 1.00 80.50 166 GLU A N 1
ATOM 1319 C CA . GLU A 1 166 ? 11.137 -9.034 -38.402 1.00 80.50 166 GLU A CA 1
ATOM 1320 C C . GLU A 1 166 ? 11.709 -7.636 -38.681 1.00 80.50 166 GLU A C 1
ATOM 1322 O O . GLU A 1 166 ? 11.142 -6.853 -39.450 1.00 80.50 166 GLU A O 1
ATOM 1327 N N . VAL A 1 167 ? 12.843 -7.306 -38.052 1.00 79.69 167 VAL A N 1
ATOM 1328 C CA . VAL A 1 167 ? 13.602 -6.098 -38.405 1.00 79.69 167 VAL A CA 1
ATOM 1329 C C . VAL A 1 167 ? 14.202 -6.279 -39.798 1.00 79.69 167 VAL A C 1
ATOM 1331 O O . VAL A 1 167 ? 15.093 -7.105 -40.001 1.00 79.69 167 VAL A O 1
ATOM 1334 N N . MET A 1 168 ? 13.739 -5.473 -40.752 1.00 82.81 168 MET A N 1
ATOM 1335 C CA . MET A 1 168 ? 14.265 -5.472 -42.114 1.00 82.81 168 MET A CA 1
ATOM 1336 C C . MET A 1 168 ? 15.726 -4.983 -42.159 1.00 82.81 168 MET A C 1
ATOM 1338 O O . MET A 1 168 ? 16.125 -4.155 -41.330 1.00 82.81 168 MET A O 1
ATOM 1342 N N . PRO A 1 169 ? 16.551 -5.449 -43.121 1.00 83.38 169 PRO A N 1
ATOM 1343 C CA . PRO A 1 169 ? 17.988 -5.160 -43.153 1.00 83.38 169 PRO A CA 1
ATOM 1344 C C . PRO A 1 169 ? 18.346 -3.670 -43.148 1.00 83.38 169 PRO A C 1
ATOM 1346 O O . PRO A 1 169 ? 19.327 -3.292 -42.512 1.00 83.38 169 PRO A O 1
ATOM 1349 N N . ALA A 1 170 ? 17.555 -2.823 -43.816 1.00 84.56 170 ALA A N 1
ATOM 1350 C CA . ALA A 1 170 ? 17.793 -1.381 -43.871 1.00 84.56 170 ALA A CA 1
ATOM 1351 C C . ALA A 1 170 ? 17.629 -0.718 -42.493 1.00 84.56 170 ALA A C 1
ATOM 1353 O O . ALA A 1 170 ? 18.504 0.030 -42.053 1.00 84.56 170 ALA A O 1
ATOM 1354 N N . LEU A 1 171 ? 16.549 -1.052 -41.776 1.00 82.25 171 LEU A N 1
ATOM 1355 C CA . LEU A 1 171 ? 16.310 -0.582 -40.412 1.00 82.25 171 LEU A CA 1
ATOM 1356 C C . LEU A 1 171 ? 17.375 -1.122 -39.448 1.00 82.25 171 LEU A C 1
ATOM 1358 O O . LEU A 1 171 ? 17.910 -0.370 -38.637 1.00 82.25 171 LEU A O 1
ATOM 1362 N N . GLY A 1 172 ? 17.729 -2.404 -39.573 1.00 82.88 172 GLY A N 1
ATOM 1363 C CA . GLY A 1 172 ? 18.793 -3.017 -38.777 1.00 82.88 172 GLY A CA 1
ATOM 1364 C C . GLY A 1 172 ? 20.158 -2.356 -38.997 1.00 82.88 172 GLY A C 1
ATOM 1365 O O . GLY A 1 172 ? 20.872 -2.100 -38.032 1.00 82.88 172 GLY A O 1
ATOM 1366 N N . GLY A 1 173 ? 20.503 -2.029 -40.245 1.00 84.50 173 GLY A N 1
ATOM 1367 C CA . GLY A 1 173 ? 21.741 -1.329 -40.588 1.00 84.50 173 GLY A CA 1
ATOM 1368 C C . GLY A 1 173 ? 21.790 0.097 -40.040 1.00 84.50 173 GLY A C 1
ATOM 1369 O O . GLY A 1 173 ? 22.813 0.502 -39.492 1.00 84.50 173 GLY A O 1
ATOM 1370 N N . ALA A 1 174 ? 20.680 0.834 -40.122 1.00 85.38 174 ALA A N 1
ATOM 1371 C CA . ALA A 1 174 ? 20.590 2.182 -39.566 1.00 85.38 174 ALA A CA 1
ATOM 1372 C C . ALA A 1 174 ? 20.710 2.184 -38.032 1.00 85.38 174 ALA A C 1
ATOM 1374 O O . ALA A 1 174 ? 21.408 3.018 -37.468 1.00 85.38 174 ALA A O 1
ATOM 1375 N N . LEU A 1 175 ? 20.095 1.208 -37.357 1.00 84.25 175 LEU A N 1
ATOM 1376 C CA . LEU A 1 175 ? 20.241 1.022 -35.911 1.00 84.25 175 LEU A CA 1
ATOM 1377 C C . LEU A 1 175 ? 21.680 0.656 -35.522 1.00 84.25 175 LEU A C 1
ATOM 1379 O O . LEU A 1 175 ? 22.223 1.226 -34.578 1.00 84.25 175 LEU A O 1
ATOM 1383 N N . ALA A 1 176 ? 22.322 -0.234 -36.282 1.00 84.50 176 ALA A N 1
ATOM 1384 C CA . ALA A 1 176 ? 23.707 -0.627 -36.040 1.00 84.50 176 ALA A CA 1
ATOM 1385 C C . ALA A 1 176 ? 24.698 0.534 -36.231 1.00 84.50 176 ALA A C 1
ATOM 1387 O O . ALA A 1 176 ? 25.659 0.634 -35.470 1.00 84.50 176 ALA A O 1
ATOM 1388 N N . ALA A 1 177 ? 24.457 1.424 -37.202 1.00 85.69 177 ALA A N 1
ATOM 1389 C CA . ALA A 1 177 ? 25.269 2.625 -37.418 1.00 85.69 177 ALA A CA 1
ATOM 1390 C C . ALA A 1 177 ? 25.247 3.577 -36.209 1.00 85.69 177 ALA A C 1
ATOM 1392 O O . ALA A 1 177 ? 26.250 4.219 -35.911 1.00 85.69 177 ALA A O 1
ATOM 1393 N N . GLU A 1 178 ? 24.136 3.594 -35.473 1.00 84.38 178 GLU A N 1
ATOM 1394 C CA . GLU A 1 178 ? 23.948 4.363 -34.237 1.00 84.38 178 GLU A CA 1
ATOM 1395 C C . GLU A 1 178 ? 24.370 3.576 -32.977 1.00 84.38 178 GLU A C 1
ATOM 1397 O O . GLU A 1 178 ? 24.057 3.951 -31.847 1.00 84.38 178 GLU A O 1
ATOM 1402 N N . GLY A 1 179 ? 25.073 2.449 -33.149 1.00 80.94 179 GLY A N 1
ATOM 1403 C CA . GLY A 1 179 ? 25.577 1.616 -32.054 1.00 80.94 179 GLY A CA 1
ATOM 1404 C C . GLY A 1 179 ? 24.531 0.703 -31.405 1.00 80.94 179 GLY A C 1
ATOM 1405 O O . GLY A 1 179 ? 24.820 0.067 -30.391 1.00 80.94 179 GLY A O 1
ATOM 1406 N N . VAL A 1 180 ? 23.326 0.596 -31.973 1.00 78.31 180 VAL A N 1
ATOM 1407 C CA . VAL A 1 180 ? 22.285 -0.326 -31.503 1.00 78.31 180 VAL A CA 1
ATOM 1408 C C . VAL A 1 180 ? 22.437 -1.662 -32.225 1.00 78.31 180 VAL A C 1
ATOM 1410 O O . VAL A 1 180 ? 22.002 -1.836 -33.361 1.00 78.31 180 VAL A O 1
ATOM 1413 N N . SER A 1 181 ? 23.063 -2.627 -31.552 1.00 73.12 181 SER A N 1
ATOM 1414 C CA . SER A 1 181 ? 23.193 -3.998 -32.051 1.00 73.12 181 SER A CA 1
ATOM 1415 C C . SER A 1 181 ? 22.258 -4.945 -31.301 1.00 73.12 181 SER A C 1
ATOM 1417 O O . SER A 1 181 ? 22.010 -4.767 -30.109 1.00 73.12 181 SER A O 1
ATOM 1419 N N . PHE A 1 182 ? 21.758 -5.963 -31.997 1.00 67.94 182 PHE A N 1
ATOM 1420 C CA . PHE A 1 182 ? 20.852 -6.964 -31.430 1.00 67.94 182 PHE A CA 1
ATOM 1421 C C . PHE A 1 182 ? 21.397 -8.395 -31.578 1.00 67.94 182 PHE A C 1
ATOM 1423 O O . PHE A 1 182 ? 20.649 -9.335 -31.864 1.00 67.94 182 PHE A O 1
ATOM 1430 N N . THR A 1 183 ? 22.719 -8.547 -31.508 1.00 61.06 183 THR A N 1
ATOM 1431 C CA . THR A 1 183 ? 23.392 -9.802 -31.857 1.00 61.06 183 THR A CA 1
ATOM 1432 C C . THR A 1 183 ? 23.718 -10.605 -30.607 1.00 61.06 183 THR A C 1
ATOM 1434 O O . THR A 1 183 ? 24.728 -10.343 -29.962 1.00 61.06 183 THR A O 1
ATOM 1437 N N . ILE A 1 184 ? 22.927 -11.642 -30.317 1.00 52.38 184 ILE A N 1
ATOM 1438 C CA . ILE A 1 184 ? 23.196 -12.485 -29.147 1.00 52.38 184 ILE A CA 1
ATOM 1439 C C . ILE A 1 184 ? 24.365 -13.414 -29.473 1.00 52.38 184 ILE A C 1
ATOM 1441 O O . ILE A 1 184 ? 24.261 -14.192 -30.430 1.00 52.38 184 ILE A O 1
ATOM 1445 N N . PRO A 1 185 ? 25.455 -13.412 -28.685 1.00 48.69 185 PRO A N 1
ATOM 1446 C CA . PRO A 1 185 ? 26.462 -14.451 -28.795 1.00 48.69 185 PRO A CA 1
ATOM 1447 C C . PRO A 1 185 ? 25.843 -15.775 -28.331 1.00 48.69 185 PRO A C 1
ATOM 1449 O O . PRO A 1 185 ? 25.604 -15.992 -27.144 1.00 48.69 185 PRO A O 1
ATOM 1452 N N . VAL A 1 186 ? 25.556 -16.679 -29.265 1.00 49.38 186 VAL A N 1
ATOM 1453 C CA . VAL A 1 186 ? 25.270 -18.078 -28.922 1.00 49.38 186 VAL A CA 1
ATOM 1454 C C . VAL A 1 186 ? 26.614 -18.790 -28.721 1.00 49.38 186 VAL A C 1
ATOM 1456 O O . VAL A 1 186 ? 27.639 -18.355 -29.251 1.00 49.38 186 VAL A O 1
ATOM 1459 N N . ARG A 1 187 ? 26.629 -19.845 -27.891 1.00 50.69 187 ARG A N 1
ATOM 1460 C CA . ARG A 1 187 ? 27.817 -20.666 -27.584 1.00 50.69 187 ARG A CA 1
ATOM 1461 C C . ARG A 1 187 ? 28.710 -20.874 -28.816 1.00 50.69 187 ARG A C 1
ATOM 1463 O O . ARG A 1 187 ? 28.210 -21.121 -29.909 1.00 50.69 187 ARG A O 1
ATOM 1470 N N . ALA A 1 188 ? 30.020 -20.783 -28.578 1.00 53.19 188 ALA A N 1
ATOM 1471 C CA . ALA A 1 188 ? 31.104 -20.739 -29.560 1.00 53.19 188 ALA A CA 1
ATOM 1472 C C . ALA A 1 188 ? 30.795 -21.443 -30.898 1.00 53.19 188 ALA A C 1
ATOM 1474 O O . ALA A 1 188 ? 30.843 -22.668 -30.985 1.00 53.19 188 ALA A O 1
ATOM 1475 N N . GLY A 1 189 ? 30.529 -20.643 -31.938 1.00 56.44 189 GLY A N 1
ATOM 1476 C CA . GLY A 1 189 ? 30.531 -21.082 -33.338 1.00 56.44 189 GLY A CA 1
ATOM 1477 C C . GLY A 1 189 ? 29.214 -20.941 -34.107 1.00 56.44 189 GLY A C 1
ATOM 1478 O O . GLY A 1 189 ? 29.248 -21.000 -35.332 1.00 56.44 189 GLY A O 1
ATOM 1479 N N . GLU A 1 190 ? 28.075 -20.708 -33.449 1.00 48.31 190 GLU A N 1
ATOM 1480 C CA . GLU A 1 190 ? 26.780 -20.535 -34.128 1.00 48.31 190 GLU A CA 1
ATOM 1481 C C . GLU A 1 190 ? 26.279 -19.095 -33.924 1.00 48.31 190 GLU A C 1
ATOM 1483 O O . GLU A 1 190 ? 26.039 -18.673 -32.801 1.00 48.31 190 GLU A O 1
ATOM 1488 N N . VAL A 1 191 ? 26.121 -18.296 -34.983 1.00 53.34 191 VAL A N 1
ATOM 1489 C CA . VAL A 1 191 ? 25.451 -16.986 -34.880 1.00 53.34 191 VAL A CA 1
ATOM 1490 C C . VAL A 1 191 ? 23.990 -17.199 -35.243 1.00 53.34 191 VAL A C 1
ATOM 1492 O O . VAL A 1 191 ? 23.618 -17.124 -36.413 1.00 53.34 191 VAL A O 1
ATOM 1495 N N . ARG A 1 192 ? 23.134 -17.479 -34.256 1.00 54.75 192 ARG A N 1
ATOM 1496 C CA . ARG A 1 192 ? 21.691 -17.350 -34.486 1.00 54.75 192 ARG A CA 1
ATOM 1497 C C . ARG A 1 192 ? 21.317 -15.893 -34.290 1.00 54.75 192 ARG A C 1
ATOM 1499 O O . ARG A 1 192 ? 21.365 -15.390 -33.170 1.00 54.75 192 ARG A O 1
ATOM 1506 N N . ARG A 1 193 ? 20.907 -15.219 -35.369 1.00 55.19 193 ARG A N 1
ATOM 1507 C CA . ARG A 1 193 ? 20.132 -13.980 -35.246 1.00 55.19 193 ARG A CA 1
ATOM 1508 C C . ARG A 1 193 ? 18.865 -14.344 -34.487 1.00 55.19 193 ARG A C 1
ATOM 1510 O O . ARG A 1 193 ? 17.967 -14.957 -35.056 1.00 55.19 193 ARG A O 1
ATOM 1517 N N . LYS A 1 194 ? 18.800 -14.033 -33.193 1.00 56.31 194 LYS A N 1
ATOM 1518 C CA . LYS A 1 194 ? 17.512 -14.060 -32.511 1.00 56.31 194 LYS A CA 1
ATOM 1519 C C . LYS A 1 194 ? 16.689 -12.965 -33.171 1.00 56.31 194 LYS A C 1
ATOM 1521 O O . LYS A 1 194 ? 17.122 -11.817 -33.211 1.00 56.31 194 LYS A O 1
ATOM 1526 N N . GLU A 1 195 ? 15.575 -13.353 -33.777 1.00 61.50 195 GLU A N 1
ATOM 1527 C CA . GLU A 1 195 ? 14.684 -12.432 -34.469 1.00 61.50 195 GLU A CA 1
ATOM 1528 C C . GLU A 1 195 ? 14.243 -11.350 -33.491 1.00 61.50 195 GLU A C 1
ATOM 1530 O O . GLU A 1 195 ? 13.486 -11.580 -32.545 1.00 61.50 195 GLU A O 1
ATOM 1535 N N . VAL A 1 196 ? 14.773 -10.156 -33.702 1.00 66.75 196 VAL A N 1
ATOM 1536 C CA . VAL A 1 196 ? 14.293 -8.958 -33.043 1.00 66.75 196 VAL A CA 1
ATOM 1537 C C . VAL A 1 196 ? 12.976 -8.635 -33.700 1.00 66.75 196 VAL A C 1
ATOM 1539 O O . VAL A 1 196 ? 12.933 -8.429 -34.915 1.00 66.75 196 VAL A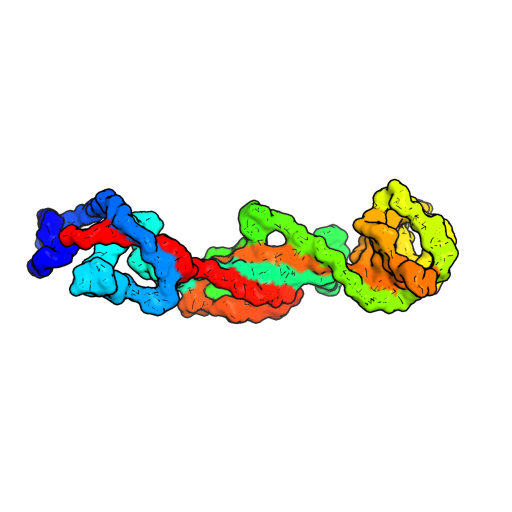 O 1
ATOM 1542 N N . ARG A 1 197 ? 11.906 -8.622 -32.911 1.00 77.94 197 ARG A N 1
ATOM 1543 C CA . ARG A 1 197 ? 10.580 -8.336 -33.431 1.00 77.94 197 ARG A CA 1
ATOM 1544 C C . ARG A 1 197 ? 10.085 -6.998 -32.896 1.00 77.94 197 ARG A C 1
ATOM 1546 O O . ARG A 1 197 ? 9.797 -6.928 -31.702 1.00 77.94 197 ARG A O 1
ATOM 1553 N N . PRO A 1 198 ? 10.011 -5.933 -33.720 1.00 82.12 198 PRO A N 1
ATOM 1554 C CA . PRO A 1 198 ? 9.333 -4.709 -33.335 1.00 82.12 198 PRO A CA 1
ATOM 1555 C C . PRO A 1 198 ? 7.878 -5.035 -33.015 1.00 82.12 198 PRO A C 1
ATOM 1557 O O . PRO A 1 198 ? 7.190 -5.633 -33.840 1.00 82.12 198 PRO A O 1
ATOM 1560 N N . GLU A 1 199 ? 7.423 -4.662 -31.824 1.00 85.81 199 GLU A N 1
ATOM 1561 C CA . GLU A 1 199 ? 6.025 -4.733 -31.422 1.00 85.81 199 GLU A CA 1
ATOM 1562 C C . GLU A 1 199 ? 5.347 -3.389 -31.702 1.00 85.81 199 GLU A C 1
ATOM 1564 O O . GLU A 1 199 ? 5.805 -2.340 -31.235 1.00 85.81 199 GLU A O 1
ATOM 1569 N N . LYS A 1 200 ? 4.247 -3.403 -32.455 1.00 85.38 200 LYS A N 1
ATOM 1570 C CA . LYS A 1 200 ? 3.417 -2.212 -32.652 1.00 85.38 200 LYS A CA 1
ATOM 1571 C C . LYS A 1 200 ? 2.611 -1.934 -31.382 1.00 85.38 200 LYS A C 1
ATOM 1573 O O . LYS A 1 200 ? 1.836 -2.778 -30.939 1.00 85.38 200 LYS A O 1
ATOM 1578 N N . VAL A 1 201 ? 2.795 -0.747 -30.806 1.00 87.06 201 VAL A N 1
ATOM 1579 C CA . VAL A 1 201 ? 2.116 -0.312 -29.573 1.00 87.06 201 VAL A CA 1
ATOM 1580 C C . VAL A 1 201 ? 0.840 0.452 -29.899 1.00 87.06 201 VAL A C 1
ATOM 1582 O O . VAL A 1 201 ? -0.203 0.204 -29.303 1.00 87.06 201 VAL A O 1
ATOM 1585 N N . ASP A 1 202 ? 0.926 1.377 -30.851 1.00 88.19 202 ASP A N 1
ATOM 1586 C CA . ASP A 1 202 ? -0.195 2.179 -31.337 1.00 88.19 202 ASP A CA 1
ATOM 1587 C C . ASP A 1 202 ? 0.034 2.581 -32.808 1.00 88.19 202 ASP A C 1
ATOM 1589 O O . ASP A 1 202 ? 0.917 2.048 -33.480 1.00 88.19 202 ASP A O 1
ATOM 1593 N N . ALA A 1 203 ? -0.785 3.490 -33.344 1.00 86.50 203 ALA A N 1
ATOM 1594 C CA . ALA A 1 203 ? -0.727 3.898 -34.749 1.00 86.50 203 ALA A CA 1
ATOM 1595 C C . ALA A 1 203 ? 0.591 4.580 -35.163 1.00 86.50 203 ALA A C 1
ATOM 1597 O O . ALA A 1 203 ? 0.906 4.614 -36.350 1.00 86.50 203 ALA A O 1
ATOM 1598 N N . VAL A 1 204 ? 1.341 5.140 -34.214 1.00 88.50 204 VAL A N 1
ATOM 1599 C CA . VAL A 1 204 ? 2.561 5.914 -34.480 1.00 88.50 204 VAL A CA 1
ATOM 1600 C C . VAL A 1 204 ? 3.763 5.430 -33.674 1.00 88.50 204 VAL A C 1
ATOM 1602 O O . VAL A 1 204 ? 4.816 6.06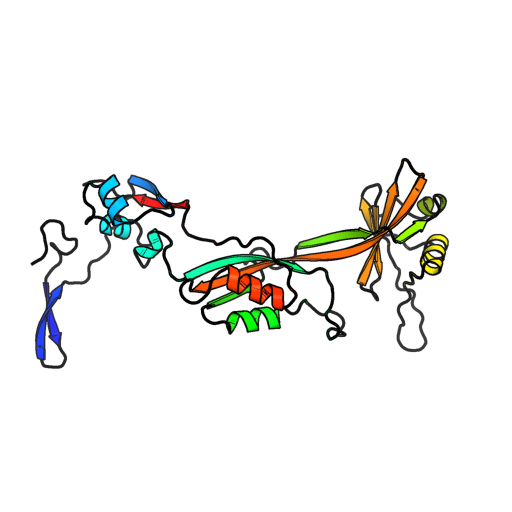2 -33.745 1.00 88.50 204 VAL A O 1
ATOM 1605 N N . THR A 1 205 ? 3.622 4.339 -32.919 1.00 88.06 205 THR A N 1
ATOM 1606 C CA . THR A 1 205 ? 4.631 3.878 -31.965 1.00 88.06 205 THR A CA 1
ATOM 1607 C C . THR A 1 205 ? 4.938 2.392 -32.131 1.00 88.06 205 THR A C 1
ATOM 1609 O O . THR A 1 205 ? 4.054 1.542 -31.999 1.00 88.06 205 THR A O 1
ATOM 1612 N N . TRP A 1 206 ? 6.221 2.075 -32.310 1.00 89.06 206 TRP A N 1
ATOM 1613 C CA . TRP A 1 206 ? 6.764 0.712 -32.292 1.00 89.06 206 TRP A CA 1
ATOM 1614 C C . TRP A 1 206 ? 7.786 0.574 -31.176 1.00 89.06 206 TRP A C 1
ATOM 1616 O O . TRP A 1 206 ? 8.441 1.545 -30.797 1.00 89.06 206 TRP A O 1
ATOM 1626 N N . ARG A 1 207 ? 7.950 -0.636 -30.647 1.00 88.19 207 ARG A N 1
ATOM 1627 C CA . ARG A 1 207 ? 8.935 -0.944 -29.612 1.00 88.19 207 ARG A CA 1
ATOM 1628 C C . ARG A 1 207 ? 9.782 -2.129 -30.005 1.00 88.19 207 ARG A C 1
ATOM 1630 O O . ARG A 1 207 ? 9.269 -3.147 -30.440 1.00 88.19 207 ARG A O 1
ATOM 1637 N N . ILE A 1 208 ? 11.077 -2.013 -29.773 1.00 87.12 208 ILE A N 1
ATOM 1638 C CA . ILE A 1 208 ? 12.010 -3.123 -29.869 1.00 87.12 208 ILE A CA 1
ATOM 1639 C C . ILE A 1 208 ? 12.641 -3.321 -28.500 1.00 87.12 208 ILE A C 1
ATOM 1641 O O . ILE A 1 208 ? 13.292 -2.417 -27.984 1.00 87.12 208 ILE A O 1
ATOM 1645 N N . THR A 1 209 ? 12.490 -4.506 -27.918 1.00 80.25 209 THR A N 1
ATOM 1646 C CA . THR A 1 209 ? 13.205 -4.873 -26.692 1.00 80.25 209 THR A CA 1
ATOM 1647 C C . THR A 1 209 ? 14.491 -5.604 -27.061 1.00 80.25 209 THR A C 1
ATOM 1649 O O . THR A 1 209 ? 14.459 -6.743 -27.527 1.00 80.25 209 THR A O 1
ATOM 1652 N N . ALA A 1 210 ? 15.635 -4.958 -26.843 1.00 73.50 210 ALA A N 1
ATOM 1653 C CA . ALA A 1 210 ? 16.934 -5.603 -26.951 1.00 73.50 210 ALA A CA 1
ATOM 1654 C C . ALA A 1 210 ? 17.133 -6.499 -25.724 1.00 73.50 210 ALA A C 1
ATOM 1656 O O . ALA A 1 210 ? 17.318 -6.009 -24.614 1.00 73.50 210 ALA A O 1
ATOM 1657 N N . LEU A 1 211 ? 17.054 -7.820 -25.900 1.00 65.75 211 LEU A N 1
ATOM 1658 C CA . LEU A 1 211 ? 17.076 -8.763 -24.774 1.00 65.75 211 LEU A CA 1
ATOM 1659 C C . LEU A 1 211 ? 18.420 -8.792 -24.028 1.00 65.75 211 LEU A C 1
ATOM 1661 O O . LEU A 1 211 ? 18.419 -9.019 -22.822 1.00 65.75 211 LEU A O 1
ATOM 1665 N N . GLU A 1 212 ? 19.535 -8.531 -24.718 1.00 63.12 212 GLU A N 1
ATOM 1666 C CA . GLU A 1 212 ? 20.885 -8.500 -24.125 1.00 63.12 212 GLU A CA 1
ATOM 1667 C C . GLU A 1 212 ? 21.071 -7.319 -23.184 1.00 63.12 212 GLU A C 1
ATOM 1669 O O . GLU A 1 212 ? 21.459 -7.475 -22.032 1.00 63.12 212 GLU A O 1
ATOM 1674 N N . THR A 1 213 ? 20.768 -6.120 -23.677 1.00 65.25 213 THR A N 1
ATOM 1675 C CA . THR A 1 213 ? 20.933 -4.886 -22.909 1.00 65.25 213 THR A CA 1
ATOM 1676 C C . THR A 1 213 ? 19.721 -4.595 -22.029 1.00 65.25 213 THR A C 1
ATOM 1678 O O . THR A 1 213 ? 19.760 -3.665 -21.228 1.00 65.25 213 THR A O 1
ATOM 1681 N N . ARG A 1 214 ? 18.627 -5.354 -22.205 1.00 67.44 214 ARG A N 1
ATOM 1682 C CA . ARG A 1 214 ? 17.284 -5.094 -21.658 1.00 67.44 214 ARG A CA 1
ATOM 1683 C C . ARG A 1 214 ? 16.780 -3.673 -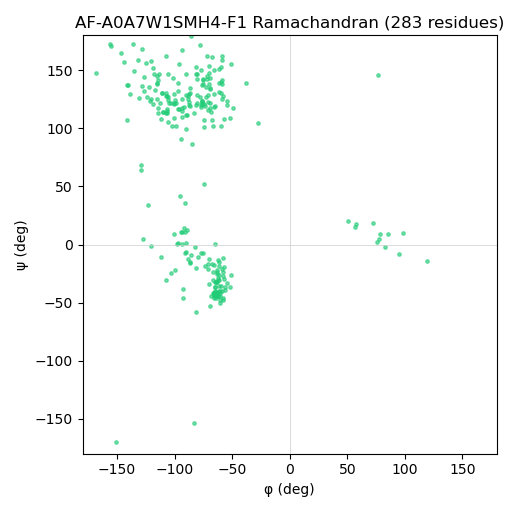21.929 1.00 67.44 214 ARG A C 1
ATOM 1685 O O . ARG A 1 214 ? 15.864 -3.200 -21.257 1.00 67.44 214 ARG A O 1
ATOM 1692 N N . ARG A 1 215 ? 17.353 -2.996 -22.928 1.00 76.81 215 ARG A N 1
ATOM 1693 C CA . ARG A 1 215 ? 16.928 -1.667 -23.364 1.00 76.81 215 ARG A CA 1
ATOM 1694 C C . ARG A 1 215 ? 15.720 -1.805 -24.269 1.00 76.81 215 ARG A C 1
ATOM 1696 O O . ARG A 1 215 ? 15.632 -2.728 -25.082 1.00 76.81 215 ARG A O 1
ATOM 1703 N N . ILE A 1 216 ? 14.789 -0.875 -24.141 1.00 83.56 216 ILE A N 1
ATOM 1704 C CA . ILE A 1 216 ? 13.656 -0.777 -25.051 1.00 83.56 216 ILE A CA 1
ATOM 1705 C C . ILE A 1 216 ? 13.926 0.412 -25.954 1.00 83.56 216 ILE A C 1
ATOM 1707 O O . ILE A 1 216 ? 14.102 1.526 -25.478 1.00 83.56 216 ILE A O 1
ATOM 1711 N N . TYR A 1 217 ? 13.920 0.196 -27.255 1.00 87.38 217 TYR A N 1
ATOM 1712 C CA . TYR A 1 217 ? 13.953 1.272 -28.229 1.00 87.38 217 TYR A CA 1
ATOM 1713 C C . TYR A 1 217 ? 12.524 1.534 -28.678 1.00 87.38 217 TYR A C 1
ATOM 1715 O O . TYR A 1 217 ? 11.872 0.648 -29.229 1.00 87.38 217 TYR A O 1
ATOM 1723 N N . THR A 1 218 ? 12.019 2.732 -28.402 1.00 89.31 218 THR A N 1
ATOM 1724 C CA . THR A 1 218 ? 10.700 3.161 -28.864 1.00 89.31 218 THR A CA 1
ATOM 1725 C C . THR A 1 218 ? 10.871 4.036 -30.094 1.00 89.31 218 THR A C 1
ATOM 1727 O O . THR A 1 218 ? 11.562 5.047 -30.052 1.00 89.31 218 THR A O 1
ATOM 1730 N N . PHE A 1 219 ? 10.221 3.657 -31.181 1.00 89.19 219 PHE A N 1
ATOM 1731 C CA . PHE A 1 219 ? 10.191 4.385 -32.439 1.00 89.19 219 PHE A CA 1
ATOM 1732 C C . PHE A 1 219 ? 8.879 5.138 -32.488 1.00 89.19 219 PHE A C 1
ATOM 1734 O O . PHE A 1 219 ? 7.825 4.510 -32.406 1.00 89.19 219 PHE A O 1
ATOM 1741 N N . ARG A 1 220 ? 8.930 6.462 -32.616 1.00 89.88 220 ARG A N 1
ATOM 1742 C CA . ARG A 1 220 ? 7.731 7.287 -32.732 1.00 89.88 220 ARG A CA 1
ATOM 1743 C C . ARG A 1 220 ? 7.757 8.067 -34.033 1.00 89.88 220 ARG A C 1
ATOM 1745 O O . ARG A 1 220 ? 8.699 8.811 -34.302 1.00 89.88 220 ARG A O 1
ATOM 1752 N N . HIS A 1 221 ? 6.717 7.884 -34.833 1.00 87.88 221 HIS A N 1
ATOM 1753 C CA . HIS A 1 221 ? 6.507 8.636 -36.058 1.00 87.88 221 HIS A CA 1
ATOM 1754 C C . HIS A 1 221 ? 5.745 9.927 -35.748 1.00 87.88 221 HIS A C 1
ATOM 1756 O O . HIS A 1 221 ? 4.696 9.894 -35.102 1.00 87.88 221 HIS A O 1
ATOM 1762 N N . PHE A 1 222 ? 6.257 11.061 -36.220 1.00 86.00 222 PHE A N 1
ATOM 1763 C CA . PHE A 1 222 ? 5.594 12.358 -36.089 1.00 86.00 222 PHE A CA 1
ATOM 1764 C C . PHE A 1 222 ? 5.010 12.763 -37.448 1.00 86.00 222 PHE A C 1
ATOM 1766 O O . PHE A 1 222 ? 5.768 13.178 -38.327 1.00 86.00 222 PHE A O 1
ATOM 1773 N N . PRO A 1 223 ? 3.676 12.677 -37.642 1.00 79.12 223 PRO A N 1
ATOM 1774 C CA . PRO A 1 223 ? 3.047 12.901 -38.947 1.00 79.12 223 PRO A CA 1
ATOM 1775 C C . PRO A 1 223 ? 3.333 14.276 -39.568 1.00 79.12 223 PRO A C 1
ATOM 1777 O O . PRO A 1 223 ? 3.245 14.418 -40.781 1.00 79.12 223 PRO A O 1
ATOM 1780 N N . GLY A 1 224 ? 3.671 15.280 -38.750 1.00 82.44 224 GLY A N 1
ATOM 1781 C CA . GLY A 1 224 ? 3.991 16.635 -39.208 1.00 82.44 224 GLY A CA 1
ATOM 1782 C C . GLY A 1 224 ? 5.452 16.865 -39.605 1.00 82.44 224 GLY A C 1
ATOM 1783 O O . GLY A 1 224 ? 5.733 17.852 -40.274 1.00 82.44 224 GLY A O 1
ATOM 1784 N N . GLU A 1 225 ? 6.378 15.983 -39.219 1.00 78.44 225 GLU A N 1
ATOM 1785 C CA . GLU A 1 225 ? 7.821 16.190 -39.430 1.00 78.44 225 GLU A CA 1
ATOM 1786 C C . GLU A 1 225 ? 8.420 15.212 -40.449 1.00 78.44 225 GLU A C 1
ATOM 1788 O O . GLU A 1 225 ? 9.551 15.397 -40.880 1.00 78.44 225 GLU A O 1
ATOM 1793 N N . ALA A 1 226 ? 7.672 14.178 -40.857 1.00 78.75 226 ALA A N 1
ATOM 1794 C CA . ALA A 1 226 ? 8.164 13.043 -41.648 1.00 78.75 226 ALA A CA 1
ATOM 1795 C C . ALA A 1 226 ? 9.342 12.290 -40.993 1.00 78.75 226 ALA A C 1
ATOM 1797 O O . ALA A 1 226 ? 10.007 11.492 -41.639 1.00 78.75 226 ALA A O 1
ATOM 1798 N N . LEU 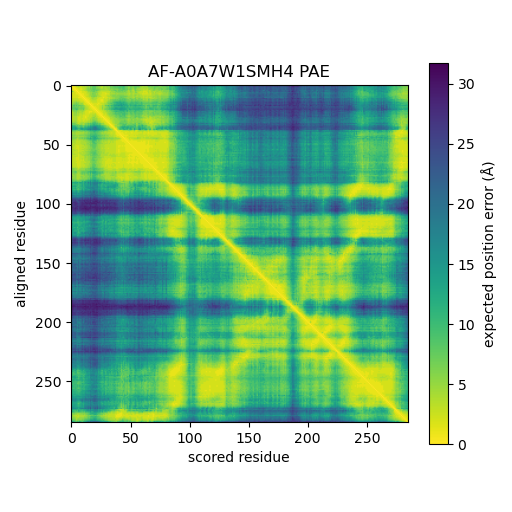A 1 227 ? 9.607 12.503 -39.705 1.00 83.62 227 LEU A N 1
ATOM 1799 C CA . LEU A 1 227 ? 10.735 11.903 -38.999 1.00 83.62 227 LEU A CA 1
ATOM 1800 C C . LEU A 1 227 ? 10.286 10.709 -38.150 1.00 83.62 227 LEU A C 1
ATOM 1802 O O . LEU A 1 227 ? 9.215 10.718 -37.531 1.00 83.62 227 LEU A O 1
ATOM 1806 N N . LEU A 1 228 ? 11.145 9.689 -38.094 1.00 85.88 228 LEU A N 1
ATOM 1807 C CA . LEU A 1 228 ? 11.030 8.579 -37.154 1.00 85.88 228 LEU A CA 1
ATOM 1808 C C . LEU A 1 228 ? 12.042 8.801 -36.026 1.00 85.88 228 LEU A C 1
ATOM 1810 O O . LEU A 1 228 ? 13.240 8.582 -36.202 1.00 85.88 228 LEU A O 1
ATOM 1814 N N . GLN A 1 229 ? 11.572 9.266 -34.872 1.00 89.31 229 GLN A N 1
ATOM 1815 C CA . GLN A 1 229 ? 12.438 9.505 -33.719 1.00 89.31 229 GLN A CA 1
ATOM 1816 C C . GLN A 1 229 ? 12.585 8.227 -32.897 1.00 89.31 229 GLN A C 1
ATOM 1818 O O . GLN A 1 229 ? 11.595 7.545 -32.610 1.00 89.31 229 GLN A O 1
ATOM 1823 N N . VAL A 1 230 ? 13.819 7.920 -32.501 1.00 88.94 230 VAL A N 1
ATOM 1824 C CA . VAL A 1 230 ? 14.144 6.751 -31.682 1.00 88.94 230 VAL A CA 1
ATOM 1825 C C . VAL A 1 230 ? 14.452 7.204 -30.264 1.00 88.94 230 VAL A C 1
ATOM 1827 O O . VAL A 1 230 ? 15.290 8.073 -30.037 1.00 88.94 230 VAL A O 1
ATOM 1830 N N . TYR A 1 231 ? 13.771 6.599 -29.302 1.00 89.88 231 TYR A N 1
ATOM 1831 C CA . TYR A 1 231 ? 13.889 6.881 -27.880 1.00 89.88 231 TYR A CA 1
ATOM 1832 C C . TYR A 1 231 ? 14.444 5.662 -27.165 1.00 89.88 231 TYR A C 1
ATOM 1834 O O . TYR A 1 231 ? 13.968 4.546 -27.386 1.00 89.88 231 TYR A O 1
ATOM 1842 N N . GLU A 1 232 ? 15.364 5.874 -26.231 1.00 87.00 232 GLU A N 1
ATOM 1843 C CA . GLU A 1 232 ? 15.637 4.865 -25.216 1.00 87.00 232 GLU A CA 1
ATOM 1844 C C . GLU A 1 232 ? 14.507 4.904 -24.193 1.00 87.00 232 GLU A C 1
ATOM 1846 O O . GLU A 1 232 ? 14.180 5.951 -23.639 1.00 87.00 232 GLU A O 1
ATOM 1851 N N . SER A 1 233 ? 13.850 3.776 -23.988 1.00 82.94 233 SER A N 1
ATOM 1852 C CA . SER A 1 233 ? 12.781 3.611 -23.015 1.00 82.94 233 SER A CA 1
ATOM 1853 C C . SER A 1 233 ? 13.215 2.615 -21.951 1.00 82.94 233 SER A C 1
ATOM 1855 O O . SER A 1 233 ? 13.919 1.643 -22.232 1.00 82.94 233 SER A O 1
ATOM 1857 N N . ALA A 1 234 ? 12.777 2.865 -20.723 1.00 77.62 234 ALA A N 1
ATOM 1858 C CA . ALA A 1 234 ? 13.058 2.011 -19.579 1.00 77.62 234 ALA A CA 1
ATOM 1859 C C . ALA A 1 234 ? 11.765 1.367 -19.073 1.00 77.62 234 ALA A C 1
ATOM 1861 O O . ALA A 1 234 ? 10.687 1.972 -19.131 1.00 77.62 234 ALA A O 1
ATOM 1862 N N . PHE A 1 235 ? 11.880 0.140 -18.565 1.00 74.31 235 PHE A N 1
ATOM 1863 C CA . PHE A 1 235 ? 10.803 -0.481 -17.808 1.00 74.31 235 PHE A CA 1
ATOM 1864 C C . PHE A 1 235 ? 10.753 0.129 -16.415 1.00 74.31 235 PHE A C 1
ATOM 1866 O O . PHE A 1 235 ? 11.713 0.059 -15.656 1.00 74.31 235 PHE A O 1
ATOM 1873 N N . ARG A 1 236 ? 9.601 0.681 -16.062 1.00 77.88 236 ARG A N 1
ATOM 1874 C CA . ARG A 1 236 ? 9.286 1.112 -14.714 1.00 77.88 236 ARG A CA 1
ATOM 1875 C C . ARG A 1 236 ? 8.276 0.142 -14.122 1.00 77.88 236 ARG A C 1
ATOM 1877 O O . ARG A 1 236 ? 7.135 0.058 -14.566 1.00 77.88 236 ARG A O 1
ATOM 1884 N N . TYR A 1 237 ? 8.711 -0.596 -13.120 1.00 77.50 237 TYR A N 1
ATOM 1885 C CA . TYR A 1 237 ? 7.886 -1.527 -12.374 1.00 77.50 237 TYR A CA 1
ATOM 1886 C C . TYR A 1 237 ? 7.263 -0.794 -11.198 1.00 77.50 237 TYR A C 1
ATOM 1888 O O . TYR A 1 237 ? 7.965 -0.154 -10.411 1.00 77.50 237 TYR A O 1
ATOM 1896 N N . HIS A 1 238 ? 5.951 -0.916 -11.069 1.00 82.06 238 HIS A N 1
ATOM 1897 C CA . HIS A 1 238 ? 5.194 -0.384 -9.951 1.00 82.06 238 HIS A CA 1
ATOM 1898 C C . HIS A 1 238 ? 4.675 -1.538 -9.104 1.00 82.06 238 HIS A C 1
ATOM 1900 O O . HIS A 1 238 ? 4.070 -2.485 -9.610 1.00 82.06 238 HIS A O 1
ATOM 1906 N N . TRP A 1 239 ? 4.900 -1.433 -7.802 1.00 85.88 239 TRP A N 1
ATOM 1907 C CA . TRP A 1 239 ? 4.448 -2.400 -6.808 1.00 85.88 239 TRP A CA 1
ATOM 1908 C C . TRP A 1 239 ? 3.784 -1.677 -5.649 1.00 85.88 239 TRP A C 1
ATOM 1910 O O . TRP A 1 239 ? 4.054 -0.505 -5.410 1.00 85.88 239 TRP A O 1
ATOM 1920 N N . ILE A 1 240 ? 2.953 -2.379 -4.886 1.00 88.94 240 ILE A N 1
ATOM 1921 C CA . ILE A 1 240 ? 2.446 -1.874 -3.609 1.00 88.94 240 ILE A CA 1
ATOM 1922 C C . ILE A 1 240 ? 3.089 -2.691 -2.500 1.00 88.94 240 ILE A C 1
ATOM 1924 O O . ILE A 1 240 ? 2.818 -3.875 -2.372 1.00 88.94 240 ILE A O 1
ATOM 1928 N N . LEU A 1 241 ? 3.924 -2.078 -1.674 1.00 90.62 241 LEU A N 1
ATOM 1929 C CA . LEU A 1 241 ? 4.442 -2.702 -0.466 1.00 90.62 241 LEU A CA 1
ATOM 1930 C C . LEU A 1 241 ? 3.467 -2.460 0.686 1.00 90.62 241 LEU A C 1
ATOM 1932 O O . LEU A 1 241 ? 3.177 -1.317 1.039 1.00 90.62 241 LEU A O 1
ATOM 1936 N N . LYS A 1 242 ? 2.993 -3.544 1.294 1.00 92.06 242 LYS A N 1
ATOM 1937 C CA . LYS A 1 242 ? 2.198 -3.522 2.517 1.00 92.06 242 LYS A CA 1
ATOM 1938 C C . LYS A 1 242 ? 3.110 -3.755 3.716 1.00 92.06 242 LYS A C 1
ATOM 1940 O O . LYS A 1 242 ? 3.679 -4.837 3.860 1.00 92.06 242 LYS A O 1
ATOM 1945 N N . VAL A 1 243 ? 3.207 -2.768 4.602 1.00 92.25 243 VAL A N 1
ATOM 1946 C CA . VAL A 1 243 ? 3.958 -2.868 5.862 1.00 92.25 243 VAL A CA 1
ATOM 1947 C C . VAL A 1 243 ? 2.993 -2.762 7.033 1.00 92.25 243 VAL A C 1
ATOM 1949 O O . VAL A 1 243 ? 2.229 -1.810 7.129 1.00 92.25 243 VAL A O 1
ATOM 1952 N N . ILE A 1 244 ? 3.018 -3.740 7.928 1.00 91.25 244 ILE A N 1
ATOM 1953 C CA . ILE A 1 244 ? 2.296 -3.709 9.197 1.00 91.25 244 ILE A CA 1
ATOM 1954 C C . ILE A 1 244 ? 3.312 -3.329 10.265 1.00 91.25 244 ILE A C 1
ATOM 1956 O O . ILE A 1 244 ? 4.325 -4.014 10.418 1.00 91.25 244 ILE A O 1
ATOM 1960 N N . TYR A 1 245 ? 3.066 -2.234 10.975 1.00 93.25 245 TYR A N 1
ATOM 1961 C CA . TYR A 1 245 ? 4.026 -1.687 11.926 1.00 93.25 245 TYR A CA 1
ATOM 1962 C C . TYR A 1 245 ? 3.349 -1.092 13.158 1.00 93.25 245 TYR A C 1
ATOM 1964 O O . TYR A 1 245 ? 2.185 -0.696 13.130 1.00 93.25 245 TYR A O 1
ATOM 1972 N N . ASN A 1 246 ? 4.108 -1.020 14.243 1.00 91.06 246 ASN A N 1
ATOM 1973 C CA . ASN A 1 246 ? 3.745 -0.378 15.485 1.00 91.06 246 ASN A CA 1
ATOM 1974 C C . ASN A 1 246 ? 4.167 1.098 15.446 1.00 91.06 246 ASN A C 1
ATOM 1976 O O . ASN A 1 246 ? 5.354 1.432 15.496 1.00 91.06 246 ASN A O 1
ATOM 1980 N N . THR A 1 247 ? 3.172 1.975 15.407 1.00 89.94 247 THR A N 1
ATOM 1981 C CA . THR A 1 247 ? 3.287 3.439 15.375 1.00 89.94 247 THR A CA 1
ATOM 1982 C C . THR A 1 247 ? 3.984 4.038 16.598 1.00 89.94 247 THR A C 1
ATOM 1984 O O . THR A 1 247 ? 4.462 5.166 16.527 1.00 89.94 247 THR A O 1
ATOM 1987 N N . GLN A 1 248 ? 4.085 3.304 17.711 1.00 89.69 248 GLN A N 1
ATOM 1988 C CA . GLN A 1 248 ? 4.827 3.740 18.900 1.00 89.69 248 GLN A CA 1
ATOM 1989 C C . GLN A 1 248 ? 6.336 3.496 18.786 1.00 89.69 248 GLN A C 1
ATOM 1991 O O . GLN A 1 248 ? 7.106 4.106 19.522 1.00 89.69 248 GLN A O 1
ATOM 1996 N N . MET A 1 249 ? 6.762 2.590 17.901 1.00 93.62 249 MET A N 1
ATOM 1997 C CA . MET A 1 249 ? 8.170 2.204 17.746 1.00 93.62 249 MET A CA 1
ATOM 1998 C C . MET A 1 249 ? 8.793 2.750 16.461 1.00 93.62 249 MET A C 1
ATOM 2000 O O . MET A 1 249 ? 9.992 3.009 16.426 1.00 93.62 249 MET A O 1
ATOM 2004 N N . THR A 1 250 ? 7.996 2.922 15.406 1.00 95.00 250 THR A N 1
ATOM 2005 C CA . THR A 1 250 ? 8.448 3.473 14.126 1.00 95.00 250 THR A CA 1
ATOM 2006 C C . THR A 1 250 ? 7.343 4.292 13.463 1.00 95.00 250 THR A C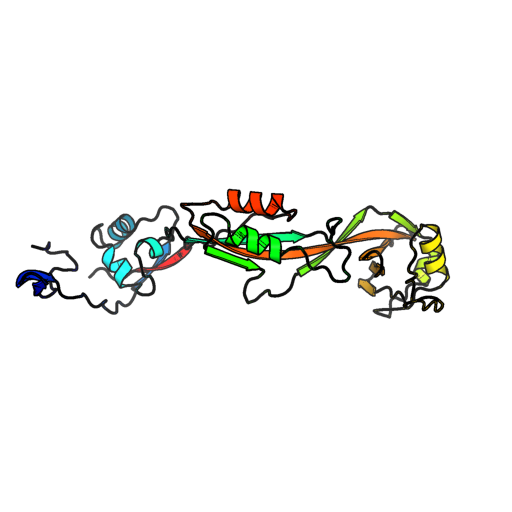 1
ATOM 2008 O O . THR A 1 250 ? 6.175 4.217 13.844 1.00 95.00 250 THR A O 1
ATOM 2011 N N . SER A 1 251 ? 7.703 5.102 12.470 1.00 93.25 251 SER A N 1
ATOM 2012 C CA . SER A 1 251 ? 6.776 5.963 11.734 1.00 93.25 251 SER A CA 1
ATOM 2013 C C . SER A 1 251 ? 6.778 5.634 10.244 1.00 93.25 251 SER A C 1
ATOM 2015 O O . SER A 1 251 ? 7.755 5.106 9.710 1.00 93.25 251 SER A O 1
ATOM 2017 N N . ALA A 1 252 ? 5.701 5.998 9.543 1.00 92.38 252 ALA A N 1
ATOM 2018 C CA . ALA A 1 252 ? 5.620 5.832 8.093 1.00 92.38 252 ALA A CA 1
ATOM 2019 C C . ALA A 1 252 ? 6.774 6.531 7.354 1.00 92.38 252 ALA A C 1
ATOM 2021 O O . ALA A 1 252 ? 7.329 5.969 6.414 1.00 92.38 252 ALA A O 1
ATOM 2022 N N . ALA A 1 253 ? 7.175 7.721 7.815 1.00 93.56 253 ALA A N 1
ATOM 2023 C CA . ALA A 1 253 ? 8.296 8.465 7.248 1.00 93.56 253 ALA A CA 1
ATOM 2024 C C . ALA A 1 253 ? 9.637 7.744 7.467 1.00 93.56 253 ALA A C 1
ATOM 2026 O O . ALA A 1 253 ? 10.430 7.639 6.536 1.00 93.56 253 ALA A O 1
ATOM 2027 N N . ALA A 1 254 ? 9.876 7.190 8.662 1.00 94.31 254 ALA A N 1
ATOM 2028 C CA . ALA A 1 254 ? 11.093 6.426 8.942 1.00 94.31 254 ALA A CA 1
ATOM 2029 C C . ALA A 1 254 ? 11.185 5.165 8.067 1.00 94.31 254 ALA A C 1
ATOM 2031 O O . ALA A 1 254 ? 12.239 4.874 7.504 1.00 94.31 254 ALA A O 1
ATOM 2032 N N . LEU A 1 255 ? 10.067 4.452 7.894 1.00 94.50 255 LEU A N 1
ATOM 2033 C CA . LEU A 1 255 ? 9.989 3.303 6.989 1.00 94.50 255 LEU A CA 1
ATOM 2034 C C . LEU A 1 255 ? 10.239 3.713 5.533 1.00 94.50 255 LEU A C 1
ATOM 2036 O O . LEU A 1 255 ? 10.967 3.027 4.820 1.00 94.50 255 LEU A O 1
ATOM 2040 N N . GLN A 1 256 ? 9.684 4.846 5.095 1.00 93.25 256 GLN A N 1
ATOM 2041 C CA . GLN A 1 256 ? 9.896 5.366 3.746 1.00 93.25 256 GLN A CA 1
ATOM 2042 C C . GLN A 1 256 ? 11.374 5.672 3.471 1.00 93.25 256 GLN A C 1
ATOM 2044 O O . GLN A 1 256 ? 11.876 5.284 2.417 1.00 93.25 256 GLN A O 1
ATOM 2049 N N . VAL A 1 257 ? 12.073 6.303 4.421 1.00 92.50 257 VAL A N 1
ATOM 2050 C CA . VAL A 1 257 ? 13.517 6.576 4.321 1.00 92.50 257 VAL A CA 1
ATOM 2051 C C . VAL A 1 257 ? 14.309 5.273 4.209 1.00 92.50 257 VAL A C 1
ATOM 2053 O O . VAL A 1 257 ? 15.100 5.127 3.284 1.00 92.50 257 VAL A O 1
ATOM 2056 N N . GLN A 1 258 ? 14.033 4.277 5.059 1.00 91.75 258 GLN A N 1
ATOM 2057 C CA . GLN A 1 258 ? 14.713 2.975 4.989 1.00 91.75 258 GLN A CA 1
ATOM 2058 C C . GLN A 1 258 ? 14.517 2.265 3.639 1.00 91.75 258 GLN A C 1
ATOM 2060 O O . GLN A 1 258 ? 15.422 1.579 3.158 1.00 91.75 258 GLN A O 1
ATOM 2065 N N . ILE A 1 259 ? 13.336 2.396 3.031 1.00 90.44 259 ILE A N 1
ATOM 2066 C CA . ILE A 1 259 ? 13.049 1.834 1.706 1.00 90.44 259 ILE A CA 1
ATOM 2067 C C . ILE A 1 259 ? 13.852 2.579 0.625 1.00 90.44 259 ILE A C 1
ATOM 2069 O O . ILE A 1 259 ? 14.469 1.943 -0.229 1.00 90.44 259 ILE A O 1
ATOM 2073 N N . GLN A 1 260 ? 13.895 3.913 0.693 1.00 88.81 260 GLN A N 1
ATOM 2074 C CA . GLN A 1 260 ? 14.633 4.757 -0.253 1.00 88.81 260 GLN A CA 1
ATOM 2075 C C . GLN A 1 260 ? 16.150 4.548 -0.185 1.00 88.81 260 GLN A C 1
ATOM 2077 O O . GLN A 1 260 ? 16.792 4.443 -1.227 1.00 88.81 260 GLN A O 1
ATOM 2082 N N . GLU A 1 261 ? 16.720 4.399 1.013 1.00 86.56 261 GLU A N 1
ATOM 2083 C CA . GLU A 1 261 ? 18.146 4.087 1.220 1.00 86.56 261 GLU A CA 1
ATOM 2084 C C . GLU A 1 261 ? 18.577 2.771 0.555 1.00 86.56 261 GLU A C 1
ATOM 2086 O O . GLU A 1 261 ? 19.755 2.569 0.273 1.00 86.56 261 GLU A O 1
ATOM 2091 N N . ARG A 1 262 ? 17.624 1.876 0.272 1.00 84.12 262 ARG A N 1
ATOM 2092 C CA . ARG A 1 262 ? 17.849 0.599 -0.423 1.00 84.12 262 ARG A CA 1
ATOM 2093 C C . ARG A 1 262 ? 17.632 0.687 -1.934 1.00 84.12 262 ARG A C 1
ATOM 2095 O O . ARG A 1 262 ? 17.579 -0.340 -2.601 1.00 84.12 262 ARG A O 1
ATOM 2102 N N . GLY A 1 263 ? 17.497 1.899 -2.472 1.00 81.38 263 GLY A N 1
ATOM 2103 C CA . GLY A 1 263 ? 17.372 2.149 -3.908 1.00 81.38 263 GLY A CA 1
ATOM 2104 C C . GLY A 1 263 ? 15.949 2.039 -4.457 1.00 81.38 263 GLY A C 1
ATOM 2105 O O . GLY A 1 263 ? 15.765 2.079 -5.670 1.00 81.38 263 GLY A O 1
ATOM 2106 N N . PHE A 1 264 ? 14.930 1.922 -3.601 1.00 84.75 264 PHE A N 1
ATOM 2107 C CA . PHE A 1 264 ? 13.537 1.902 -4.047 1.00 84.75 264 PHE A CA 1
ATOM 2108 C C . PHE A 1 264 ? 12.940 3.306 -3.998 1.00 84.75 264 PHE A C 1
ATOM 2110 O O . PHE A 1 264 ? 12.775 3.893 -2.927 1.00 84.75 264 PHE A O 1
ATOM 2117 N N . ALA A 1 265 ? 12.544 3.836 -5.154 1.00 86.69 265 ALA A N 1
ATOM 2118 C CA . ALA A 1 265 ? 11.771 5.066 -5.182 1.00 86.69 265 ALA A CA 1
ATOM 2119 C C . ALA A 1 265 ? 10.368 4.793 -4.620 1.00 86.69 265 ALA A C 1
ATOM 2121 O O . ALA A 1 265 ? 9.707 3.819 -4.979 1.00 86.69 265 ALA A O 1
ATOM 2122 N N . THR A 1 266 ? 9.899 5.660 -3.730 1.00 88.75 266 THR A N 1
ATOM 2123 C CA . THR A 1 266 ? 8.578 5.544 -3.104 1.00 88.75 266 THR A CA 1
ATOM 2124 C C . THR A 1 266 ? 7.710 6.724 -3.515 1.00 88.75 266 THR A C 1
ATOM 2126 O O . THR A 1 266 ? 8.181 7.861 -3.583 1.00 88.75 266 THR A O 1
ATOM 2129 N N . ARG A 1 267 ? 6.430 6.472 -3.796 1.00 87.12 267 ARG A N 1
ATOM 2130 C CA . ARG A 1 267 ? 5.421 7.540 -3.884 1.00 87.12 267 ARG A CA 1
ATOM 2131 C C . ARG A 1 267 ? 4.861 7.844 -2.494 1.00 87.12 267 ARG A C 1
ATOM 2133 O O . ARG A 1 267 ? 5.259 7.222 -1.509 1.00 87.12 267 ARG A O 1
ATOM 2140 N N . GLN A 1 268 ? 3.943 8.807 -2.416 1.00 87.56 268 GLN A N 1
ATOM 2141 C CA . GLN A 1 268 ? 3.295 9.173 -1.160 1.00 87.56 268 GLN A CA 1
ATOM 2142 C C . GLN A 1 268 ? 2.651 7.932 -0.512 1.00 87.56 268 GLN A C 1
ATOM 2144 O O . GLN A 1 268 ? 1.801 7.292 -1.141 1.00 87.56 268 GLN A O 1
ATOM 2149 N N . PRO A 1 269 ? 3.066 7.559 0.711 1.00 89.94 269 PRO A N 1
ATOM 2150 C CA . PRO A 1 269 ? 2.510 6.402 1.386 1.00 89.94 269 PRO A CA 1
ATOM 2151 C C . PRO A 1 269 ? 1.063 6.673 1.797 1.00 89.94 269 PRO A C 1
ATOM 2153 O O . PRO A 1 269 ? 0.714 7.779 2.208 1.00 89.94 269 PRO A O 1
ATOM 2156 N N . THR A 1 270 ? 0.222 5.647 1.708 1.00 88.88 270 THR A N 1
ATOM 2157 C CA . THR A 1 270 ? -1.159 5.687 2.196 1.00 88.88 270 THR A CA 1
ATOM 2158 C C . THR A 1 270 ? -1.252 4.862 3.468 1.00 88.88 270 THR A C 1
ATOM 2160 O O . THR A 1 270 ? -1.026 3.651 3.455 1.00 88.88 270 THR A O 1
ATOM 2163 N N . GLU A 1 271 ? -1.577 5.511 4.580 1.00 86.44 271 GLU A N 1
ATOM 2164 C CA . GLU A 1 271 ? -1.796 4.818 5.842 1.00 86.44 271 GLU A CA 1
ATOM 2165 C C . GLU A 1 271 ? -3.253 4.351 5.928 1.00 86.44 271 GLU A C 1
ATOM 2167 O O . GLU A 1 271 ? -4.193 5.145 5.886 1.00 86.44 271 GLU A O 1
ATOM 2172 N N . VAL A 1 272 ? -3.454 3.041 6.038 1.00 82.19 272 VAL A N 1
ATOM 2173 C CA . VAL A 1 272 ? -4.781 2.441 6.168 1.00 82.19 272 VAL A CA 1
ATOM 2174 C C . VAL A 1 272 ? -5.173 2.474 7.640 1.00 82.19 272 VAL A C 1
ATOM 2176 O O . VAL A 1 272 ? -4.955 1.520 8.386 1.00 82.19 272 VAL A O 1
ATOM 2179 N N . ARG A 1 273 ? -5.757 3.599 8.060 1.00 74.56 273 ARG A N 1
ATOM 2180 C CA . ARG A 1 273 ? -6.381 3.756 9.382 1.00 74.56 273 ARG A CA 1
ATOM 2181 C C . ARG A 1 273 ? -7.879 3.444 9.324 1.00 74.56 273 ARG A C 1
ATOM 2183 O O . ARG A 1 273 ? -8.475 3.331 8.254 1.00 74.56 273 ARG A O 1
ATOM 2190 N N . ARG A 1 274 ? -8.517 3.296 10.492 1.00 71.12 274 ARG A N 1
ATOM 2191 C CA . ARG A 1 274 ? -9.990 3.196 10.587 1.00 71.12 274 ARG A CA 1
ATOM 2192 C C . ARG A 1 274 ? -10.709 4.543 10.577 1.00 71.12 274 ARG A C 1
ATOM 2194 O O . ARG A 1 274 ? -11.937 4.540 10.564 1.00 71.12 274 ARG A O 1
ATOM 2201 N N . ILE A 1 275 ? -9.984 5.658 10.533 1.00 69.06 275 ILE A N 1
ATOM 2202 C CA . ILE A 1 275 ? -10.580 6.980 10.316 1.00 69.06 275 ILE A CA 1
ATOM 2203 C C . ILE A 1 275 ? -11.415 6.908 9.026 1.00 69.06 275 ILE A C 1
ATOM 2205 O O . ILE A 1 275 ? -10.931 6.474 7.983 1.00 69.06 275 ILE A O 1
ATOM 2209 N N . GLY A 1 276 ? -12.701 7.238 9.120 1.00 68.44 276 GLY A N 1
ATOM 2210 C CA . GLY A 1 276 ? -13.677 7.145 8.034 1.00 68.44 276 GLY A CA 1
ATOM 2211 C C . GLY A 1 276 ? -14.509 5.854 7.985 1.00 68.44 276 GLY A C 1
ATOM 2212 O O . GLY A 1 276 ? -15.469 5.790 7.207 1.00 68.44 276 GLY A O 1
ATOM 2213 N N . LYS A 1 277 ? -14.210 4.831 8.802 1.00 78.50 277 LYS A N 1
ATOM 2214 C CA . LYS A 1 277 ? -15.024 3.603 8.862 1.00 78.50 277 LYS A CA 1
ATOM 2215 C C . LYS A 1 277 ? -16.276 3.797 9.730 1.00 78.50 277 LYS A C 1
ATOM 2217 O O . LYS A 1 277 ? -16.228 4.546 10.707 1.00 78.50 277 LYS A O 1
ATOM 2222 N N . PRO A 1 278 ? -17.396 3.135 9.384 1.00 86.44 278 PRO A N 1
ATOM 2223 C CA . PRO A 1 278 ? -18.601 3.179 10.198 1.00 86.44 278 PRO A CA 1
ATOM 2224 C C . PRO A 1 278 ? -18.424 2.369 11.490 1.00 86.44 278 PRO A C 1
ATOM 2226 O O . PRO A 1 278 ? -17.816 1.295 11.487 1.00 86.44 278 PRO A O 1
ATOM 2229 N N . VAL A 1 279 ? -18.989 2.882 12.578 1.00 90.00 279 VAL A N 1
ATOM 2230 C CA . VAL A 1 279 ? -19.155 2.214 13.870 1.00 90.00 279 VAL A CA 1
ATOM 2231 C C . VAL A 1 279 ? -20.639 2.207 14.203 1.00 90.00 279 VAL A C 1
ATOM 2233 O O . VAL A 1 279 ? -21.344 3.198 14.006 1.00 90.00 279 VAL A O 1
ATOM 2236 N N . VAL A 1 280 ? -21.118 1.063 14.677 1.00 91.94 280 VAL A N 1
ATOM 2237 C CA . VAL A 1 280 ? -22.518 0.846 15.025 1.00 91.94 280 VAL A CA 1
ATOM 22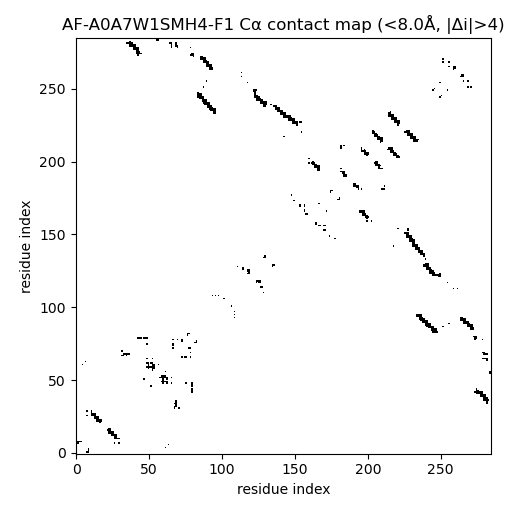38 C C . VAL A 1 280 ? -22.855 1.599 16.307 1.00 91.94 280 VAL A C 1
ATOM 2240 O O . VAL A 1 280 ? -22.189 1.425 17.328 1.00 91.94 280 VAL A O 1
ATOM 2243 N N . MET A 1 281 ? -23.903 2.418 16.264 1.00 92.69 281 MET A N 1
ATOM 2244 C CA . MET A 1 281 ? -24.391 3.165 17.420 1.00 92.69 281 MET A CA 1
ATOM 2245 C C . MET A 1 281 ? -25.695 2.535 17.923 1.00 92.69 281 MET A C 1
ATOM 2247 O O . MET A 1 281 ? -26.685 2.517 17.181 1.00 92.69 281 MET A O 1
ATOM 2251 N N . PRO A 1 282 ? -25.721 1.974 19.144 1.00 91.19 282 PRO A N 1
ATOM 2252 C CA . PRO A 1 282 ? -26.938 1.413 19.719 1.00 91.19 282 PRO A CA 1
ATOM 2253 C C . PRO A 1 282 ? -27.946 2.498 20.133 1.00 91.19 282 PRO A C 1
ATOM 2255 O O . PRO A 1 282 ? -27.571 3.658 20.318 1.00 91.19 282 PRO A O 1
ATOM 2258 N N . PRO A 1 283 ? -29.225 2.139 20.333 1.00 87.12 283 PRO A N 1
ATOM 2259 C CA . PRO A 1 283 ? -30.251 3.106 20.703 1.00 87.12 283 PRO A CA 1
ATOM 2260 C C . PRO A 1 283 ? -30.044 3.615 22.131 1.00 87.12 283 PRO A C 1
ATOM 2262 O O . PRO A 1 283 ? -29.516 2.904 22.996 1.00 87.12 283 PRO A O 1
ATOM 2265 N N . ARG A 1 284 ? -30.525 4.833 22.400 1.00 84.88 284 ARG A N 1
ATOM 2266 C CA . ARG A 1 284 ? -30.667 5.371 23.758 1.00 84.88 284 ARG A CA 1
ATOM 2267 C C . ARG A 1 284 ? -31.876 4.692 24.415 1.00 84.88 284 ARG A C 1
ATOM 2269 O O . ARG A 1 284 ? -33.012 5.023 24.104 1.00 84.88 284 ARG A O 1
ATOM 2276 N N . THR A 1 285 ? -31.614 3.702 25.264 1.00 72.69 285 THR A N 1
ATOM 2277 C CA . THR A 1 285 ? -32.612 3.040 26.132 1.00 72.69 285 THR A CA 1
ATOM 2278 C C . THR A 1 285 ? -32.607 3.653 27.515 1.00 72.69 285 THR A C 1
ATOM 2280 O O . THR A 1 285 ? -31.468 3.916 27.981 1.00 72.69 285 THR A O 1
#

Radius of gyration: 31.64 Å; Cα contacts (8 Å, |Δi|>4): 480; chains: 1; bounding box: 64×38×96 Å

Secondary structure (DSSP, 8-state):
---TT-TTTTSPEEEEE-TTS-EEEEEPPPPPP----SEEEEP-TT--HHHHHHHHHS-GGGHHHHHHT-TT-SSHHHHHT--SEEEEEEEEEE-----TT--STT---SHHHHHHHHHHSTTEEEEEES-TT--SPEEEEEEEEEEEEE-GGGGGGS-TT-SB----HHHHHHHHHTT-------STT--------PEE-SSSEEEEE-TTT--EEEEEEETTTTEEEEEEEEEEEEEEEEEEEETTT--HHHHHHHHHTTT-EE---EEE-STT-EEEE----